Protein AF-A0A6V8MI34-F1 (afdb_monomer)

Organism: NCBI:txid2740184

Mean predicted aligned error: 16.83 Å

Sequence (315 aa):
MKTLATFFAVMFCSVSWALAAEVPAAPAAAPSALRSEQGGFNLQLRLPDSGLKLGPNTADITVQDQAGNPVEGAQLTVTPWMPSMGHGVWDKPVVKELGGGRYHVENVVIIMGGVWELKVALKKGEREDRAVFSATVAEAAPAQASPEPERTGYDRTLADYNVPNVTLINQDGQKVNLRQLLESGKPVIVDFIFTTCTTICPVLSAGFSNLRRTLGDEAHKVQLVSISIDPENDRPEKLKTYLERFGGPEGWEFLTGSREEVGRVLRAFNAFVVDKMSHEPLYLLHAPNAPQWVRIKGLIKKSDLLNEYRKMENR

Foldseek 3Di:
DDDDDDDDDDDDDDDDDDPPDPDDDDDDAWAQWDQWPVRQKIKGKDFPPVGDEAFKGKIKMAIAGPVRFADPPKDKWKWKADVVVRGTDPDGWDWDDPDRRMIMTTGRHDHFFAKIWTWIWIDDPPDTTIDIHIDGYDGDDDPPDDDDPDDQQKDKDWADFDQDQDWWAWLVRDTDGRVCLPQVQAKEKEWEAALPDPPCRVLVLLLLLLLCVVCPVCSQRYAAEYEYPCQVPDDSNSNNVSNVVSVDDPRHTYTHHDNVRSQVRCVRVVQDDPDNVPGFTWMWIDAHPDNTIMIITHRGDSVVVNVVNVVSVVD

Solvent-accessible surface area (backbone atoms only — not comparable to full-atom values): 18314 Å² total; per-residue (Å²): 136,90,79,87,82,85,80,82,84,81,82,81,81,81,81,81,81,80,78,78,75,80,75,79,77,77,79,75,83,56,72,49,57,48,66,22,77,78,58,70,33,35,38,34,56,45,65,48,96,82,51,65,52,77,41,74,33,59,37,36,38,37,34,21,36,82,87,65,48,57,46,66,91,53,51,66,47,58,43,50,30,28,74,94,74,75,47,60,62,80,70,72,42,48,71,44,79,71,58,86,10,28,32,40,33,38,48,49,58,31,90,64,50,44,63,34,31,44,37,35,40,39,37,49,88,93,48,71,44,38,42,76,42,60,48,74,26,75,60,80,72,80,75,83,79,69,97,72,76,91,80,79,72,45,52,79,46,79,43,84,64,67,74,57,89,44,73,31,29,25,33,86,67,44,81,38,51,49,37,62,63,66,64,61,68,34,37,29,41,38,38,72,35,44,84,86,49,87,64,64,39,57,53,52,49,47,46,54,38,49,47,37,66,71,44,49,88,55,34,77,57,40,40,38,36,37,34,40,78,41,33,90,77,40,43,32,67,52,42,36,61,50,38,51,80,52,73,55,78,81,56,56,47,40,35,26,41,54,68,65,58,42,50,52,50,27,53,43,65,78,63,67,57,92,42,74,89,73,57,70,53,46,42,39,37,34,34,54,89,50,91,48,31,39,38,33,41,43,71,69,51,70,70,53,52,50,50,56,50,54,61,38,75,78,108

Structure (mmCIF, N/CA/C/O backbone):
data_AF-A0A6V8MI34-F1
#
_entry.id   AF-A0A6V8MI34-F1
#
loop_
_atom_site.group_PDB
_atom_site.id
_atom_site.type_symbol
_atom_site.label_atom_id
_atom_site.label_alt_id
_atom_site.label_comp_id
_atom_site.label_asym_id
_atom_site.label_entity_id
_atom_site.label_seq_id
_atom_site.pdbx_PDB_ins_code
_atom_site.Cartn_x
_atom_site.Cartn_y
_atom_site.Cartn_z
_atom_site.occupancy
_atom_site.B_iso_or_equiv
_atom_site.auth_seq_id
_atom_site.auth_comp_id
_atom_site.auth_asym_id
_atom_site.auth_atom_id
_atom_site.pdbx_PDB_model_num
ATOM 1 N N . MET A 1 1 ? -28.617 78.577 18.600 1.00 39.22 1 MET A N 1
ATOM 2 C CA . MET A 1 1 ? -27.298 78.802 17.969 1.00 39.22 1 MET A CA 1
ATOM 3 C C . MET A 1 1 ? -26.913 77.536 17.229 1.00 39.22 1 MET A C 1
ATOM 5 O O . MET A 1 1 ? -27.063 76.458 17.785 1.00 39.22 1 MET A O 1
ATOM 9 N N . LYS A 1 2 ? -26.572 77.681 15.947 1.00 37.09 2 LYS A N 1
ATOM 10 C CA . LYS A 1 2 ? -26.249 76.604 15.005 1.00 37.09 2 LYS A CA 1
ATOM 11 C C . LYS A 1 2 ? -24.850 76.062 15.308 1.00 37.09 2 LYS A C 1
ATOM 13 O O . LYS A 1 2 ? -23.941 76.873 15.455 1.00 37.09 2 LYS A O 1
ATOM 18 N N . THR A 1 3 ? -24.661 74.747 15.272 1.00 40.47 3 THR A N 1
ATOM 19 C CA . THR A 1 3 ? -23.327 74.158 15.096 1.00 40.47 3 THR A CA 1
ATOM 20 C C . THR A 1 3 ? -23.436 73.052 14.053 1.00 40.47 3 THR A C 1
ATOM 22 O O . THR A 1 3 ? -24.084 72.033 14.274 1.00 40.47 3 THR A O 1
ATOM 25 N N . LEU A 1 4 ? -22.886 73.340 12.872 1.00 39.16 4 LEU A N 1
ATOM 26 C CA . LEU A 1 4 ? -22.762 72.434 11.734 1.00 39.16 4 LEU A CA 1
ATOM 27 C C . LEU A 1 4 ? -21.810 71.288 12.099 1.00 39.16 4 LEU A C 1
ATOM 29 O O . LEU A 1 4 ? -20.691 71.541 12.539 1.00 39.16 4 LEU A O 1
ATOM 33 N N . ALA A 1 5 ? -22.237 70.050 11.860 1.00 43.56 5 ALA A N 1
ATOM 34 C CA . ALA A 1 5 ? -21.355 68.892 11.835 1.00 43.56 5 ALA A CA 1
ATOM 35 C C . ALA A 1 5 ? -20.784 68.733 10.418 1.00 43.56 5 ALA A C 1
ATOM 37 O O . ALA A 1 5 ? -21.516 68.506 9.454 1.00 43.56 5 ALA A O 1
ATOM 38 N N . THR A 1 6 ? -19.471 68.897 10.303 1.00 39.91 6 THR A N 1
ATOM 39 C CA . THR A 1 6 ? -18.684 68.717 9.082 1.00 39.91 6 THR A CA 1
ATOM 40 C C . THR A 1 6 ? -18.620 67.231 8.721 1.00 39.91 6 THR A C 1
ATOM 42 O O . THR A 1 6 ? -18.005 66.448 9.441 1.00 39.91 6 THR A O 1
ATOM 45 N N . PHE A 1 7 ? -19.232 66.833 7.604 1.00 39.28 7 PHE A N 1
ATOM 46 C CA . PHE A 1 7 ? -19.029 65.514 6.998 1.00 39.28 7 PHE A CA 1
ATOM 47 C C . PHE A 1 7 ? -17.801 65.567 6.079 1.00 39.28 7 PHE A C 1
ATOM 49 O O . PHE A 1 7 ? -17.823 66.229 5.044 1.00 39.28 7 PHE A O 1
ATOM 56 N N . PHE A 1 8 ? -16.729 64.867 6.453 1.00 39.50 8 PHE A N 1
ATOM 57 C CA . PHE A 1 8 ? -15.616 64.561 5.553 1.00 39.50 8 PHE A CA 1
ATOM 58 C C . PHE A 1 8 ? -16.004 63.344 4.704 1.00 39.50 8 PHE A C 1
ATOM 60 O O . PHE A 1 8 ? -16.151 62.238 5.222 1.00 39.50 8 PHE A O 1
ATOM 67 N N . ALA A 1 9 ? -16.185 63.545 3.400 1.00 38.16 9 ALA A N 1
ATOM 68 C CA . ALA A 1 9 ? -16.326 62.458 2.440 1.00 38.16 9 ALA A CA 1
ATOM 69 C C . ALA A 1 9 ? -14.943 61.844 2.172 1.00 38.16 9 ALA A C 1
ATOM 71 O O . ALA A 1 9 ? -14.071 62.496 1.600 1.00 38.16 9 ALA A O 1
ATOM 72 N N . VAL A 1 10 ? -14.732 60.593 2.586 1.00 43.12 10 VAL A N 1
ATOM 73 C CA . VAL A 1 10 ? -13.554 59.808 2.195 1.00 43.12 10 VAL A CA 1
ATOM 74 C C . VAL A 1 10 ? -13.882 59.099 0.885 1.00 43.12 10 VAL A C 1
ATOM 76 O O . VAL A 1 10 ? -14.667 58.155 0.843 1.00 43.12 10 VAL A O 1
ATOM 79 N N . MET A 1 11 ? -13.299 59.597 -0.201 1.00 37.97 11 MET A N 1
ATOM 80 C CA . MET A 1 11 ? -13.379 59.022 -1.539 1.00 37.97 11 MET A CA 1
ATOM 81 C C . MET A 1 11 ? -12.469 57.785 -1.600 1.00 37.97 11 MET A C 1
ATOM 83 O O . MET A 1 11 ? -11.255 57.909 -1.740 1.00 37.97 11 MET A O 1
ATOM 87 N N . PHE A 1 12 ? -13.038 56.584 -1.465 1.00 39.97 12 PHE A N 1
ATOM 88 C CA . PHE A 1 12 ? -12.313 55.338 -1.725 1.00 39.97 12 PHE A CA 1
ATOM 89 C C . PHE A 1 12 ? -12.287 55.074 -3.233 1.00 39.97 12 PHE A C 1
ATOM 91 O O . PHE A 1 12 ? -13.271 54.647 -3.831 1.00 39.97 12 PHE A O 1
ATOM 98 N N . CYS A 1 13 ? -11.141 55.352 -3.850 1.00 34.09 13 CYS A N 1
ATOM 99 C CA . CYS A 1 13 ? -10.842 54.981 -5.227 1.00 34.09 13 CYS A CA 1
ATOM 100 C C . CYS A 1 13 ? -10.464 53.488 -5.252 1.00 34.09 13 CYS A C 1
ATOM 102 O O . CYS A 1 13 ? -9.357 53.118 -4.865 1.00 34.09 13 CYS A O 1
ATOM 104 N N . SER A 1 14 ? -11.387 52.607 -5.644 1.00 41.88 14 SER A N 1
ATOM 105 C CA . SER A 1 14 ? -11.109 51.177 -5.822 1.00 41.88 14 SER A CA 1
ATOM 106 C C . SER A 1 14 ? -10.480 50.935 -7.195 1.00 41.88 14 SER A C 1
ATOM 108 O O . SER A 1 14 ? -11.185 50.851 -8.202 1.00 41.88 14 SER A O 1
ATOM 110 N N . VAL A 1 15 ? -9.155 50.812 -7.251 1.00 38.69 15 VAL A N 1
ATOM 111 C CA . VAL A 1 15 ? -8.454 50.347 -8.453 1.00 38.69 15 VAL A CA 1
ATOM 112 C C . VAL A 1 15 ? -8.468 48.816 -8.434 1.00 38.69 15 VAL A C 1
ATOM 114 O O . VAL A 1 15 ? -7.728 48.193 -7.679 1.00 38.69 15 VAL A O 1
ATOM 117 N N . SER A 1 16 ? -9.341 48.201 -9.235 1.00 39.94 16 SER A N 1
ATOM 118 C CA . SER A 1 16 ? -9.314 46.753 -9.468 1.00 39.94 16 SER A CA 1
ATOM 119 C C . SER A 1 16 ? -8.154 46.415 -10.401 1.00 39.94 16 SER A C 1
ATOM 121 O O . SER A 1 16 ? -8.199 46.732 -11.586 1.00 39.94 16 SER A O 1
ATOM 123 N N . TRP A 1 17 ? -7.117 45.766 -9.876 1.00 35.25 17 TRP A N 1
ATOM 124 C CA . TRP A 1 17 ? -6.126 45.067 -10.693 1.00 35.25 17 TRP A CA 1
ATOM 125 C C . TRP A 1 17 ? -6.636 43.650 -10.947 1.00 35.25 17 TRP A C 1
ATOM 127 O O . TRP A 1 17 ? -6.474 42.760 -10.117 1.00 35.25 17 TRP A O 1
ATOM 137 N N . ALA A 1 18 ? -7.274 43.440 -12.096 1.00 40.94 18 ALA A N 1
ATOM 138 C CA . ALA A 1 18 ? -7.426 42.102 -12.644 1.00 40.94 18 ALA A CA 1
ATOM 139 C C . ALA A 1 18 ? -6.084 41.703 -13.277 1.00 40.94 18 ALA A C 1
ATOM 141 O O . ALA A 1 18 ? -5.785 42.096 -14.403 1.00 40.94 18 ALA A O 1
ATOM 142 N N . LEU A 1 19 ? -5.258 40.943 -12.549 1.00 42.38 19 LEU A N 1
ATOM 143 C CA . LEU A 1 19 ? -4.203 40.151 -13.182 1.00 42.38 19 LEU A CA 1
ATOM 144 C C . LEU A 1 19 ? -4.895 39.027 -13.962 1.00 42.38 19 LEU A C 1
ATOM 146 O O . LEU A 1 19 ? -5.275 38.005 -13.394 1.00 42.38 19 LEU A O 1
ATOM 150 N N . ALA A 1 20 ? -5.077 39.226 -15.265 1.00 42.78 20 ALA A N 1
ATOM 151 C CA . ALA A 1 20 ? -5.285 38.115 -16.177 1.00 42.78 20 ALA A CA 1
ATOM 152 C C . ALA A 1 20 ? -3.966 37.334 -16.234 1.00 42.78 20 ALA A C 1
ATOM 154 O O . ALA A 1 20 ? -3.010 37.765 -16.874 1.00 42.78 20 ALA A O 1
ATOM 155 N N . ALA A 1 21 ? -3.886 36.226 -15.500 1.00 38.75 21 ALA A N 1
ATOM 156 C CA . ALA A 1 21 ? -2.817 35.262 -15.698 1.00 38.75 21 ALA A CA 1
ATOM 157 C C . ALA A 1 21 ? -2.999 34.655 -17.096 1.00 38.75 21 ALA A C 1
ATOM 159 O O . ALA A 1 21 ? -4.010 34.003 -17.367 1.00 38.75 21 ALA A O 1
ATOM 160 N N . GLU A 1 22 ? -2.052 34.916 -17.993 1.00 36.44 22 GLU A N 1
ATOM 161 C CA . GLU A 1 22 ? -1.981 34.254 -19.291 1.00 36.44 22 GLU A CA 1
ATOM 162 C C . GLU A 1 22 ? -1.858 32.745 -19.066 1.00 36.44 22 GLU A C 1
ATOM 164 O O . GLU A 1 22 ? -0.913 32.255 -18.447 1.00 36.44 22 GLU A O 1
ATOM 169 N N . VAL A 1 23 ? -2.858 32.006 -19.543 1.00 46.12 23 VAL A N 1
ATOM 170 C CA . VAL A 1 23 ? -2.841 30.545 -19.558 1.00 46.12 23 VAL A CA 1
ATOM 171 C C . VAL A 1 23 ? -1.738 30.126 -20.537 1.00 46.12 23 VAL A C 1
ATOM 173 O O . VAL A 1 23 ? -1.804 30.532 -21.701 1.00 46.12 23 VAL A O 1
ATOM 176 N N . PRO A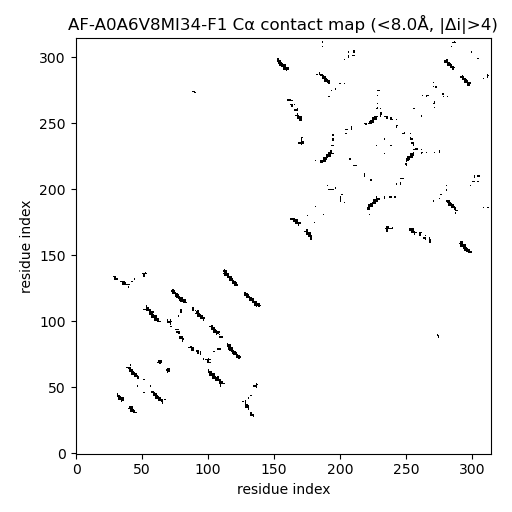 1 24 ? -0.712 29.357 -20.124 1.00 41.28 24 PRO A N 1
ATOM 177 C CA . PRO A 1 24 ? 0.329 28.934 -21.048 1.00 41.28 24 PRO A CA 1
ATOM 178 C C . PRO A 1 24 ? -0.287 28.082 -22.162 1.00 41.28 24 PRO A C 1
ATOM 180 O O . PRO A 1 24 ? -1.112 27.201 -21.910 1.00 41.28 24 PRO A O 1
ATOM 183 N N . ALA A 1 25 ? 0.106 28.370 -23.404 1.00 41.03 25 ALA A N 1
ATOM 184 C CA . ALA A 1 25 ? -0.311 27.609 -24.573 1.00 41.03 25 ALA A CA 1
ATOM 185 C C . ALA A 1 25 ? -0.000 26.114 -24.380 1.00 41.03 25 ALA A C 1
ATOM 187 O O . ALA A 1 25 ? 1.072 25.754 -23.888 1.00 41.03 25 ALA A O 1
ATOM 188 N N . ALA A 1 26 ? -0.944 25.252 -24.772 1.00 37.50 26 ALA A N 1
ATOM 189 C CA . ALA A 1 26 ? -0.775 23.804 -24.719 1.00 37.50 26 ALA A CA 1
ATOM 190 C C . ALA A 1 26 ? 0.525 23.386 -25.440 1.00 37.50 26 ALA A C 1
ATOM 192 O O . ALA A 1 26 ? 0.800 23.905 -26.528 1.00 37.50 26 ALA A O 1
ATOM 193 N N . PRO A 1 27 ? 1.333 22.470 -24.870 1.00 41.16 27 PRO A N 1
ATOM 194 C CA . PRO A 1 27 ? 2.567 22.038 -25.509 1.00 41.16 27 PRO A CA 1
ATOM 195 C C . PRO A 1 27 ? 2.257 21.403 -26.870 1.00 41.16 27 PRO A C 1
ATOM 197 O O . PRO A 1 27 ? 1.348 20.580 -26.996 1.00 41.16 27 PRO A O 1
ATOM 200 N N . ALA A 1 28 ? 3.011 21.806 -27.894 1.00 41.44 28 ALA A N 1
ATOM 201 C CA . ALA A 1 28 ? 2.951 21.211 -29.223 1.00 41.44 28 ALA A CA 1
ATOM 202 C C . ALA A 1 28 ? 3.135 19.686 -29.125 1.00 41.44 28 ALA A C 1
ATOM 204 O O . ALA A 1 28 ? 3.989 19.215 -28.372 1.00 41.44 28 ALA A O 1
ATOM 205 N N . ALA A 1 29 ? 2.336 18.920 -29.876 1.00 50.59 29 ALA A N 1
ATOM 206 C CA . ALA A 1 29 ? 2.457 17.467 -29.922 1.00 50.59 29 ALA A CA 1
ATOM 207 C C . ALA A 1 29 ? 3.904 17.080 -30.273 1.00 50.59 29 ALA A C 1
ATOM 209 O O . ALA A 1 29 ? 4.438 17.519 -31.295 1.00 50.59 29 ALA A O 1
ATOM 210 N N . ALA A 1 30 ? 4.546 16.302 -29.400 1.00 48.41 30 ALA A N 1
ATOM 211 C CA . ALA A 1 30 ? 5.922 15.862 -29.593 1.00 48.41 30 ALA A CA 1
ATOM 212 C C . ALA A 1 30 ? 6.064 15.081 -30.914 1.00 48.41 30 ALA A C 1
ATOM 214 O O . ALA A 1 30 ? 5.111 14.419 -31.344 1.00 48.41 30 ALA A O 1
ATOM 215 N N . PRO A 1 31 ? 7.234 15.133 -31.575 1.00 56.69 31 PRO A N 1
ATOM 216 C CA . PRO A 1 31 ? 7.422 14.446 -32.841 1.00 56.69 31 PRO A CA 1
ATOM 217 C C . PRO A 1 31 ? 7.270 12.933 -32.651 1.00 56.69 31 PRO A C 1
ATOM 219 O O . PRO A 1 31 ? 7.950 12.309 -31.839 1.00 56.69 31 PRO A O 1
ATOM 222 N N . SER A 1 32 ? 6.385 12.332 -33.445 1.00 72.06 32 SER A N 1
ATOM 223 C CA . SER A 1 32 ? 6.177 10.882 -33.486 1.00 72.06 32 SER A CA 1
ATOM 224 C C . SER A 1 32 ? 7.347 10.134 -34.121 1.00 72.06 32 SER A C 1
ATOM 226 O O . SER A 1 32 ? 7.386 8.915 -34.043 1.00 72.06 32 SER A O 1
ATOM 228 N N . ALA A 1 33 ? 8.307 10.835 -34.732 1.00 81.50 33 ALA A N 1
ATOM 229 C CA . ALA A 1 33 ? 9.526 10.266 -35.288 1.00 81.50 33 ALA A CA 1
ATOM 230 C C . ALA A 1 33 ? 10.758 11.007 -34.767 1.00 81.50 33 ALA A C 1
ATOM 232 O O . ALA A 1 33 ? 10.788 12.238 -34.757 1.00 81.50 33 ALA A O 1
ATOM 233 N N . LEU A 1 34 ? 11.781 10.260 -34.363 1.00 88.69 34 LEU A N 1
ATOM 234 C CA . LEU A 1 34 ? 13.035 10.819 -33.880 1.00 88.69 34 LEU A CA 1
ATOM 235 C C . LEU A 1 34 ? 14.222 9.929 -34.238 1.00 88.69 34 LEU A C 1
ATOM 237 O O . LEU A 1 34 ? 14.103 8.713 -34.407 1.00 88.69 34 LEU A O 1
ATOM 241 N N . ARG A 1 35 ? 15.385 10.562 -34.347 1.00 90.50 35 ARG A N 1
ATOM 242 C CA . ARG A 1 35 ? 16.662 9.868 -34.451 1.00 90.50 35 ARG A CA 1
ATOM 243 C C . ARG A 1 35 ? 17.110 9.467 -33.048 1.00 90.50 35 ARG A C 1
ATOM 245 O O . ARG A 1 35 ? 16.986 10.269 -32.125 1.00 90.50 35 ARG A O 1
ATOM 252 N N . SER A 1 36 ? 17.611 8.246 -32.891 1.00 91.38 36 SER A N 1
ATOM 253 C CA . SER A 1 36 ? 18.144 7.772 -31.613 1.00 91.38 36 SER A CA 1
ATOM 254 C C . SER A 1 36 ? 19.327 8.625 -31.129 1.00 91.38 36 SER A C 1
ATOM 256 O O . SER A 1 36 ? 19.976 9.309 -31.923 1.00 91.38 36 SER A O 1
ATOM 258 N N . GLU A 1 37 ? 19.610 8.596 -29.829 1.00 92.06 37 GLU A N 1
ATOM 259 C CA . GLU A 1 37 ? 20.583 9.463 -29.150 1.00 92.06 37 GLU A CA 1
ATOM 260 C C . GLU A 1 37 ? 21.995 9.372 -29.747 1.00 92.06 37 GLU A C 1
ATOM 262 O O . GLU A 1 37 ? 22.649 10.395 -29.945 1.00 92.06 37 GLU A O 1
ATOM 267 N N . GLN A 1 38 ? 22.457 8.167 -30.092 1.00 89.94 38 GLN A N 1
ATOM 268 C CA . GLN A 1 38 ? 23.756 7.950 -30.750 1.00 89.94 38 GLN A CA 1
ATOM 269 C C . GLN A 1 38 ? 23.651 7.981 -32.281 1.00 89.94 38 GLN A C 1
ATOM 271 O O . GLN A 1 38 ? 24.623 7.745 -33.002 1.00 89.94 38 GLN A O 1
ATOM 276 N N . GLY A 1 39 ? 22.463 8.276 -32.805 1.00 88.75 39 GLY A N 1
ATOM 277 C CA . GLY A 1 39 ? 22.205 8.436 -34.222 1.00 88.75 39 GLY A CA 1
ATOM 278 C C . GLY A 1 39 ? 22.185 7.140 -35.025 1.00 88.75 39 GLY A C 1
ATOM 279 O O . GLY A 1 39 ? 22.181 7.225 -36.258 1.00 88.75 39 GLY A O 1
ATOM 280 N N . GLY A 1 40 ? 22.208 5.973 -34.374 1.00 88.06 40 GLY A N 1
ATOM 281 C CA . GLY A 1 40 ? 22.293 4.660 -35.010 1.00 88.06 40 GLY A CA 1
ATOM 282 C C . GLY A 1 40 ? 21.011 4.199 -35.704 1.00 88.06 40 GLY A C 1
ATOM 283 O O . GLY A 1 40 ? 21.091 3.348 -36.591 1.00 88.06 40 GLY A O 1
ATOM 284 N N . PHE A 1 41 ? 19.861 4.763 -35.326 1.00 93.75 41 PHE A N 1
ATOM 285 C CA . PHE A 1 41 ? 18.540 4.328 -35.766 1.00 93.75 41 PHE A CA 1
ATOM 286 C C . PHE A 1 41 ? 17.568 5.503 -35.920 1.00 93.75 41 PHE A C 1
ATOM 288 O O . PHE A 1 41 ? 17.697 6.540 -35.267 1.00 93.75 41 PHE A O 1
ATOM 295 N N . ASN A 1 42 ? 16.556 5.304 -36.758 1.00 94.69 42 ASN A N 1
ATOM 296 C CA . ASN A 1 42 ? 15.394 6.175 -36.878 1.00 94.69 42 ASN A CA 1
ATOM 297 C C . ASN A 1 42 ? 14.186 5.438 -36.299 1.00 94.69 42 ASN A C 1
ATOM 299 O O . ASN A 1 42 ? 13.890 4.316 -36.714 1.00 94.69 42 ASN A O 1
ATOM 303 N N . LEU A 1 43 ? 13.511 6.043 -35.324 1.00 95.75 43 LEU A N 1
ATOM 304 C CA . LEU A 1 43 ? 12.369 5.437 -34.652 1.00 95.75 43 LEU A CA 1
ATOM 305 C C . LEU A 1 43 ? 11.117 6.267 -34.892 1.00 95.75 43 LEU A C 1
ATOM 307 O O . LEU A 1 43 ? 11.154 7.493 -34.814 1.00 95.75 43 LEU A O 1
ATOM 311 N N . GLN A 1 44 ? 9.999 5.585 -35.115 1.00 94.69 44 GLN A N 1
ATOM 312 C CA . GLN A 1 44 ? 8.682 6.199 -35.181 1.00 94.69 44 GLN A CA 1
ATOM 313 C C . GLN A 1 44 ? 7.741 5.531 -34.180 1.00 94.69 44 GLN A C 1
ATOM 315 O O . GLN A 1 44 ? 7.480 4.335 -34.284 1.00 94.69 44 GLN A O 1
ATOM 320 N N . LEU A 1 45 ? 7.227 6.306 -33.230 1.00 93.94 45 LEU A N 1
ATOM 321 C CA . LEU A 1 45 ? 6.192 5.911 -32.286 1.00 93.94 45 LEU A CA 1
ATOM 322 C C . LEU A 1 45 ? 4.813 6.244 -32.857 1.00 93.94 45 LEU A C 1
ATOM 324 O O . LEU A 1 45 ? 4.518 7.390 -33.200 1.00 93.94 45 LEU A O 1
ATOM 328 N N . ARG A 1 46 ? 3.930 5.252 -32.883 1.00 92.44 46 ARG A N 1
ATOM 329 C CA . ARG A 1 46 ? 2.506 5.419 -33.151 1.00 92.44 46 ARG A CA 1
ATOM 330 C C . ARG A 1 46 ? 1.716 5.030 -31.908 1.00 92.44 46 ARG A C 1
ATOM 332 O O . ARG A 1 46 ? 1.745 3.886 -31.463 1.00 92.44 46 ARG A O 1
ATOM 339 N N . LEU A 1 47 ? 1.007 6.007 -31.360 1.00 89.56 47 LEU A N 1
ATOM 340 C CA . LEU A 1 47 ? 0.040 5.806 -30.286 1.00 89.56 47 LEU A CA 1
ATOM 341 C C . LEU A 1 47 ? -1.346 5.492 -30.879 1.00 89.56 47 LEU A C 1
ATOM 343 O O . LEU A 1 47 ? -1.573 5.783 -32.056 1.00 89.56 47 LEU A O 1
ATOM 347 N N . PRO A 1 48 ? -2.278 4.925 -30.092 1.00 84.00 48 PRO A N 1
ATOM 348 C CA . PRO A 1 48 ? -3.676 4.799 -30.492 1.00 84.00 48 PRO A CA 1
ATOM 349 C C . PRO A 1 48 ? -4.273 6.171 -30.828 1.00 84.00 48 PRO A C 1
ATOM 351 O O . PRO A 1 48 ? -3.869 7.172 -30.237 1.00 84.00 48 PRO A O 1
ATOM 354 N N . ASP A 1 49 ? -5.288 6.219 -31.695 1.00 81.19 49 ASP A N 1
ATOM 355 C CA . ASP A 1 49 ? -5.959 7.477 -32.083 1.00 81.19 49 ASP A CA 1
ATOM 356 C C . ASP A 1 49 ? -6.504 8.251 -30.877 1.00 81.19 49 ASP A C 1
ATOM 358 O O . ASP A 1 49 ? -6.577 9.477 -30.874 1.00 81.19 49 ASP A O 1
ATOM 362 N N . SER A 1 50 ? -6.855 7.529 -29.813 1.00 76.19 50 SER A N 1
ATOM 363 C CA . SER A 1 50 ? -7.321 8.119 -28.566 1.00 76.19 50 SER A CA 1
ATOM 364 C C . SER A 1 50 ? -6.216 8.708 -27.683 1.00 76.19 50 SER A C 1
ATOM 366 O O . SER A 1 50 ? -6.512 9.137 -26.569 1.00 76.19 50 SER A O 1
ATOM 368 N N . GLY A 1 51 ? -4.960 8.657 -28.129 1.00 86.62 51 GLY A N 1
ATOM 369 C CA . GLY A 1 51 ? -3.783 8.930 -27.318 1.00 86.62 51 GLY A CA 1
ATOM 370 C C . GLY A 1 51 ? -3.601 7.921 -26.183 1.00 86.62 51 GLY A C 1
ATOM 371 O O . GLY A 1 51 ? -4.315 6.917 -26.084 1.00 86.62 51 GLY A O 1
ATOM 372 N N . LEU A 1 52 ? -2.630 8.212 -25.318 1.00 88.19 52 LEU A N 1
ATOM 373 C CA . LEU A 1 52 ? -2.457 7.504 -24.054 1.00 88.19 52 LEU A CA 1
ATOM 374 C C . LEU A 1 52 ? -3.549 7.925 -23.063 1.00 88.19 52 LEU A C 1
ATOM 376 O O . LEU A 1 52 ? -3.872 9.106 -22.942 1.00 88.19 52 LEU A O 1
ATOM 380 N N . LYS A 1 53 ? -4.086 6.951 -22.330 1.00 87.62 53 LYS A N 1
ATOM 381 C CA . LYS A 1 53 ? -5.102 7.132 -21.287 1.00 87.62 53 LYS A CA 1
ATOM 382 C C . LYS A 1 53 ? -4.621 6.555 -19.968 1.00 87.62 53 LYS A C 1
ATOM 384 O O . LYS A 1 53 ? -3.717 5.728 -19.951 1.00 87.62 53 LYS A O 1
ATOM 389 N N . LEU A 1 54 ? -5.273 6.941 -18.874 1.00 83.31 54 LEU A N 1
ATOM 390 C CA . LEU A 1 54 ? -5.088 6.276 -17.585 1.00 83.31 54 LEU A CA 1
ATOM 391 C C . LEU A 1 54 ? -5.380 4.770 -17.708 1.00 83.31 54 LEU A C 1
ATOM 393 O O . LEU A 1 54 ? -6.364 4.375 -18.334 1.00 83.31 54 LEU A O 1
ATOM 397 N N . GLY A 1 55 ? -4.537 3.948 -17.089 1.00 81.31 55 GLY A N 1
ATOM 398 C CA . GLY A 1 55 ? -4.564 2.492 -17.187 1.00 81.31 55 GLY A CA 1
ATOM 399 C C . GLY A 1 55 ? -3.613 1.929 -18.255 1.00 81.31 55 GLY A C 1
ATOM 400 O O . GLY A 1 55 ? -2.666 2.605 -18.667 1.00 81.31 55 GLY A O 1
ATOM 401 N N . PRO A 1 56 ? -3.804 0.662 -18.664 1.00 86.38 56 PRO A N 1
ATOM 402 C CA . PRO A 1 56 ? -2.965 0.006 -19.661 1.00 86.38 56 PRO A CA 1
ATOM 403 C C . PRO A 1 56 ? -3.248 0.530 -21.074 1.00 86.38 56 PRO A C 1
ATOM 405 O O . PRO A 1 56 ? -4.397 0.661 -21.490 1.00 86.38 56 PRO A O 1
ATOM 408 N N . ASN A 1 57 ? -2.181 0.767 -21.834 1.00 90.44 57 ASN A N 1
ATOM 409 C CA . ASN A 1 57 ? -2.225 1.182 -23.233 1.00 90.44 57 ASN A CA 1
ATOM 410 C C . ASN A 1 57 ? -1.361 0.262 -24.097 1.00 90.44 57 ASN A C 1
ATOM 412 O O . ASN A 1 57 ? -0.556 -0.536 -23.604 1.00 90.44 57 ASN A O 1
ATOM 416 N N . THR A 1 58 ? -1.500 0.437 -25.405 1.00 92.81 58 THR A N 1
ATOM 417 C CA . THR A 1 58 ? -0.624 -0.150 -26.417 1.00 92.81 58 THR A CA 1
ATOM 418 C C . THR A 1 58 ? 0.072 0.947 -27.211 1.00 92.81 58 THR A C 1
ATOM 420 O O . THR A 1 58 ? -0.434 2.066 -27.295 1.00 92.81 58 THR A O 1
ATOM 423 N N . ALA A 1 59 ? 1.203 0.632 -27.830 1.00 93.62 59 ALA A N 1
ATOM 424 C CA . ALA A 1 59 ? 1.878 1.509 -28.780 1.00 93.62 59 ALA A CA 1
ATOM 425 C C . ALA A 1 59 ? 2.594 0.682 -29.850 1.00 93.62 59 ALA A C 1
ATOM 427 O O . ALA A 1 59 ? 3.027 -0.429 -29.573 1.00 93.62 59 ALA A O 1
ATOM 428 N N . ASP A 1 60 ? 2.769 1.238 -31.044 1.00 95.19 60 ASP A N 1
ATOM 429 C CA . ASP A 1 60 ? 3.588 0.629 -32.090 1.00 95.19 60 ASP A CA 1
ATOM 430 C C . ASP A 1 60 ? 4.860 1.448 -32.300 1.00 95.19 60 ASP A C 1
ATOM 432 O O . ASP A 1 60 ? 4.824 2.678 -32.349 1.00 95.19 60 ASP A O 1
ATOM 436 N N . ILE A 1 61 ? 5.992 0.770 -32.459 1.00 96.19 61 ILE A N 1
ATOM 437 C CA . ILE A 1 61 ? 7.284 1.383 -32.761 1.00 96.19 61 ILE A CA 1
ATOM 438 C C . ILE A 1 61 ? 7.790 0.812 -34.081 1.00 96.19 61 ILE A C 1
ATOM 440 O O . ILE A 1 61 ? 7.909 -0.400 -34.238 1.00 96.19 61 ILE A O 1
ATOM 444 N N . THR A 1 62 ? 8.115 1.682 -35.030 1.00 96.44 62 THR A N 1
ATOM 445 C CA . THR A 1 62 ? 8.851 1.312 -36.244 1.00 96.44 62 THR A CA 1
ATOM 446 C C . THR A 1 62 ? 10.310 1.703 -36.072 1.00 96.44 62 THR A C 1
ATOM 448 O O . THR A 1 62 ? 10.592 2.832 -35.675 1.00 96.44 62 THR A O 1
ATOM 451 N N . VAL A 1 63 ? 11.229 0.785 -36.363 1.00 96.81 63 VAL A N 1
ATOM 452 C CA . VAL A 1 63 ? 12.677 0.992 -36.278 1.00 96.81 63 VAL A CA 1
ATOM 453 C C . VAL A 1 63 ? 13.293 0.808 -37.658 1.00 96.81 63 VAL A C 1
ATOM 455 O O . VAL A 1 63 ? 13.130 -0.234 -38.296 1.00 96.81 63 VAL A O 1
ATOM 458 N N . GLN A 1 64 ? 14.027 1.824 -38.096 1.00 96.00 64 GLN A N 1
ATOM 459 C CA . GLN A 1 64 ? 14.782 1.831 -39.341 1.00 96.00 64 GLN A CA 1
ATOM 460 C C . GLN A 1 64 ? 16.259 2.134 -39.079 1.00 96.00 64 GLN A C 1
ATOM 462 O O . GLN A 1 64 ? 16.615 2.783 -38.092 1.00 96.00 64 GLN A O 1
ATOM 467 N N . ASP A 1 65 ? 17.128 1.668 -39.970 1.00 93.19 65 ASP A N 1
ATOM 468 C CA . ASP A 1 65 ? 18.528 2.075 -39.985 1.00 93.19 65 ASP A CA 1
ATOM 469 C C . ASP A 1 65 ? 18.688 3.496 -40.568 1.00 93.19 65 ASP A C 1
ATOM 471 O O . ASP A 1 65 ? 17.721 4.181 -40.918 1.00 93.19 65 ASP A O 1
ATOM 475 N N . GLN A 1 66 ? 19.932 3.965 -40.675 1.00 89.69 66 GLN A N 1
ATOM 476 C CA . GLN A 1 66 ? 20.237 5.284 -41.241 1.00 89.69 66 GLN A CA 1
ATOM 477 C C . GLN A 1 66 ? 19.896 5.411 -42.735 1.00 89.69 66 GLN A C 1
ATOM 479 O O . GLN A 1 66 ? 19.717 6.527 -43.216 1.00 89.69 66 GLN A O 1
ATOM 484 N N . ALA A 1 67 ? 19.813 4.294 -43.461 1.00 89.75 67 ALA A N 1
ATOM 485 C CA . ALA A 1 67 ? 19.444 4.245 -44.872 1.00 89.75 67 ALA A CA 1
ATOM 486 C C . ALA A 1 67 ? 17.922 4.091 -45.081 1.00 89.75 67 ALA A C 1
ATOM 488 O O . ALA A 1 67 ? 17.462 4.122 -46.220 1.00 89.75 67 ALA A O 1
ATOM 489 N N . GLY A 1 68 ? 17.142 3.959 -44.000 1.00 88.62 68 GLY A N 1
ATOM 490 C CA . GLY A 1 68 ? 15.688 3.793 -44.033 1.00 88.62 68 GLY A CA 1
ATOM 491 C C . GLY A 1 68 ? 15.221 2.339 -44.146 1.00 88.62 68 GLY A C 1
ATOM 492 O O . GLY A 1 68 ? 14.022 2.100 -44.288 1.00 88.62 68 GLY A O 1
ATOM 493 N N . ASN A 1 69 ? 16.126 1.358 -44.068 1.00 94.19 69 ASN A N 1
ATOM 494 C CA . ASN A 1 69 ? 15.749 -0.053 -44.128 1.00 94.19 69 ASN A CA 1
ATOM 495 C C . ASN A 1 69 ? 15.147 -0.510 -42.791 1.00 94.19 69 ASN A C 1
ATOM 497 O O . ASN A 1 69 ? 15.619 -0.080 -41.734 1.00 94.19 69 ASN A O 1
ATOM 501 N N . PRO A 1 70 ? 14.143 -1.406 -42.803 1.00 95.19 70 PRO A N 1
ATOM 502 C CA . PRO A 1 70 ? 13.550 -1.941 -41.583 1.00 95.19 70 PRO A CA 1
ATOM 503 C C . PRO A 1 70 ? 14.566 -2.742 -40.761 1.00 95.19 70 PRO A C 1
ATOM 505 O O . PRO A 1 70 ? 15.301 -3.574 -41.293 1.00 95.19 70 PRO A O 1
ATOM 508 N N . VAL A 1 71 ? 14.580 -2.522 -39.445 1.00 95.50 71 VAL A N 1
ATOM 509 C CA . VAL A 1 71 ? 15.454 -3.251 -38.516 1.00 95.50 71 VAL A CA 1
ATOM 510 C C . VAL A 1 71 ? 14.661 -4.345 -37.818 1.00 95.50 71 VAL A C 1
ATOM 512 O O . VAL A 1 71 ? 13.938 -4.090 -36.855 1.00 95.50 71 VAL A O 1
ATOM 515 N N . GLU A 1 72 ? 14.824 -5.573 -38.295 1.00 94.50 72 GLU A N 1
ATOM 516 C CA . GLU A 1 72 ? 14.208 -6.771 -37.714 1.00 94.50 72 GLU A CA 1
ATOM 517 C C . GLU A 1 72 ? 15.104 -7.424 -36.657 1.00 94.50 72 GLU A C 1
ATOM 519 O O . GLU A 1 72 ? 16.327 -7.255 -36.673 1.00 94.50 72 GLU A O 1
ATOM 524 N N . GLY A 1 73 ? 14.521 -8.192 -35.739 1.00 93.50 73 GLY A N 1
ATOM 525 C CA . GLY A 1 73 ? 15.214 -8.943 -34.694 1.00 93.50 73 GLY A CA 1
ATOM 526 C C . GLY A 1 73 ? 16.026 -8.067 -33.743 1.00 93.50 73 GLY A C 1
ATOM 527 O O . GLY A 1 73 ? 17.125 -8.465 -33.341 1.00 93.50 73 GLY A O 1
ATOM 528 N N . ALA A 1 74 ? 15.562 -6.849 -33.464 1.00 94.25 74 ALA A N 1
ATOM 529 C CA . ALA A 1 74 ? 16.142 -5.994 -32.441 1.00 94.25 74 ALA A CA 1
ATOM 530 C C . ALA A 1 74 ? 15.443 -6.214 -31.096 1.00 94.25 74 ALA A C 1
ATOM 532 O O . ALA A 1 74 ? 14.236 -6.432 -31.018 1.00 94.25 74 ALA A O 1
ATOM 533 N N . GLN A 1 75 ? 16.215 -6.143 -30.017 1.00 95.25 75 GLN A N 1
ATOM 534 C CA . GLN A 1 75 ? 15.686 -6.216 -28.662 1.00 95.25 75 GLN A CA 1
ATOM 535 C C . GLN A 1 75 ? 15.310 -4.806 -28.220 1.00 95.25 75 GLN A C 1
ATOM 537 O O . GLN A 1 75 ? 16.183 -3.948 -28.078 1.00 95.25 75 GLN A O 1
ATOM 542 N N . LEU A 1 76 ? 14.015 -4.568 -28.024 1.00 95.81 76 LEU A N 1
ATOM 543 C CA . LEU A 1 76 ? 13.497 -3.300 -27.527 1.00 95.81 76 LEU A CA 1
ATOM 544 C C . LEU A 1 76 ? 13.047 -3.465 -26.079 1.00 95.81 76 LEU A C 1
ATOM 546 O O . LEU A 1 76 ? 12.326 -4.398 -25.735 1.00 95.81 76 LEU A O 1
ATOM 550 N N . THR A 1 77 ? 13.439 -2.514 -25.241 1.00 94.38 77 THR A N 1
ATOM 551 C CA . THR A 1 77 ? 12.867 -2.311 -23.911 1.00 94.38 77 THR A CA 1
ATOM 552 C C . THR A 1 77 ? 12.203 -0.949 -23.894 1.00 94.38 77 THR A C 1
ATOM 554 O O . THR A 1 77 ? 12.851 0.051 -24.196 1.00 94.38 77 THR A O 1
ATOM 557 N N . VAL A 1 78 ? 10.920 -0.909 -23.545 1.00 94.69 78 VAL A N 1
ATOM 558 C CA . VAL A 1 78 ? 10.153 0.333 -23.426 1.00 94.69 78 VAL A CA 1
ATOM 559 C C . VAL A 1 78 ? 9.855 0.570 -21.956 1.00 94.69 78 VAL A C 1
ATOM 561 O O . VAL A 1 78 ? 9.315 -0.306 -21.288 1.00 94.69 78 VAL A O 1
ATOM 564 N N . THR A 1 79 ? 10.198 1.752 -21.462 1.00 91.50 79 THR A N 1
ATOM 565 C CA . THR A 1 79 ? 10.009 2.141 -20.065 1.00 91.50 79 THR A CA 1
ATOM 566 C C . THR A 1 79 ? 9.195 3.430 -20.014 1.00 91.50 79 THR A C 1
ATOM 568 O O . THR A 1 79 ? 9.726 4.488 -20.368 1.00 91.50 79 THR A O 1
ATOM 571 N N . PRO A 1 80 ? 7.927 3.377 -19.573 1.00 90.31 80 PRO A N 1
ATOM 572 C CA . PRO A 1 80 ? 7.146 4.573 -19.303 1.00 90.31 80 PRO A CA 1
ATOM 573 C C . PRO A 1 80 ? 7.721 5.278 -18.072 1.00 90.31 80 PRO A C 1
ATOM 575 O O . PRO A 1 80 ? 7.956 4.654 -17.036 1.00 90.31 80 PRO A O 1
ATOM 578 N N . TRP A 1 81 ? 7.974 6.573 -18.195 1.00 88.81 81 TRP A N 1
ATOM 579 C CA . TRP A 1 81 ? 8.659 7.397 -17.211 1.00 88.81 81 TRP A CA 1
ATOM 580 C C . TRP A 1 81 ? 7.943 8.729 -17.054 1.00 88.81 81 TRP A C 1
ATOM 582 O O . TRP A 1 81 ? 7.580 9.342 -18.049 1.00 88.81 81 TRP A O 1
ATOM 592 N N . MET A 1 82 ? 7.772 9.214 -15.828 1.00 85.00 82 MET A N 1
ATOM 593 C CA . MET A 1 82 ? 7.181 10.527 -15.590 1.00 85.00 82 MET A CA 1
ATOM 594 C C . MET A 1 82 ? 8.240 11.465 -14.998 1.00 85.00 82 MET A C 1
ATOM 596 O O . MET A 1 82 ? 8.600 11.316 -13.827 1.00 85.00 82 MET A O 1
ATOM 600 N N . PRO A 1 83 ? 8.761 12.440 -15.770 1.00 74.12 83 PRO A N 1
ATOM 601 C CA . PRO A 1 83 ? 9.836 13.318 -15.308 1.00 74.12 83 PRO A CA 1
ATOM 602 C C . PRO A 1 83 ? 9.518 14.060 -14.010 1.00 74.12 83 PRO A C 1
ATOM 604 O O . PRO A 1 83 ? 10.376 14.142 -13.136 1.00 74.12 83 PRO A O 1
ATOM 607 N N . SER A 1 84 ? 8.281 14.539 -13.848 1.00 68.88 84 SER A N 1
ATOM 608 C CA . SER A 1 84 ? 7.847 15.274 -12.652 1.00 68.88 84 SER A CA 1
ATOM 609 C C . SER A 1 84 ? 7.850 14.430 -11.377 1.00 68.88 84 SER A C 1
ATOM 611 O O . SER A 1 84 ? 7.989 14.981 -10.291 1.00 68.88 84 SER A O 1
ATOM 613 N N . MET A 1 85 ? 7.713 13.109 -11.502 1.00 65.88 85 MET A N 1
ATOM 614 C CA . MET A 1 85 ? 7.719 12.175 -10.373 1.00 65.88 85 MET A CA 1
ATOM 615 C C . MET A 1 85 ? 9.088 11.525 -10.154 1.00 65.88 85 MET A C 1
ATOM 617 O O . MET A 1 85 ? 9.312 10.889 -9.129 1.00 65.88 85 MET A O 1
ATOM 621 N N . GLY A 1 86 ? 10.018 11.667 -11.104 1.00 68.75 86 GLY A N 1
ATOM 622 C CA . GLY A 1 86 ? 11.363 11.101 -11.000 1.00 68.75 86 GLY A CA 1
ATOM 623 C C . GLY A 1 86 ? 11.406 9.568 -11.008 1.00 68.75 86 GLY A C 1
ATOM 624 O O . GLY A 1 86 ? 12.428 8.996 -10.631 1.00 68.75 86 GLY A O 1
ATOM 625 N N . HIS A 1 87 ? 10.326 8.900 -11.428 1.00 67.56 87 HIS A N 1
ATOM 626 C CA . HIS A 1 87 ? 10.263 7.447 -11.586 1.00 67.56 87 HIS A CA 1
ATOM 627 C C . HIS A 1 87 ? 9.356 7.026 -12.759 1.00 67.56 87 HIS A C 1
ATOM 629 O O . HIS A 1 87 ? 8.631 7.836 -13.341 1.00 67.56 87 HIS A O 1
ATOM 635 N N . GLY A 1 88 ? 9.428 5.743 -13.126 1.00 74.88 88 GLY A N 1
ATOM 636 C CA . GLY A 1 88 ? 8.549 5.090 -14.101 1.00 74.88 88 GLY A CA 1
ATOM 637 C C . GLY A 1 88 ? 7.569 4.121 -13.445 1.00 74.88 88 GLY A C 1
ATOM 638 O O . GLY A 1 88 ? 7.454 4.092 -12.220 1.00 74.88 88 GLY A O 1
ATOM 639 N N . VAL A 1 89 ? 6.871 3.326 -14.253 1.00 69.94 89 VAL A N 1
ATOM 640 C CA . VAL A 1 89 ? 5.947 2.283 -13.767 1.00 69.94 89 VAL A CA 1
ATOM 641 C C . VAL A 1 89 ? 6.651 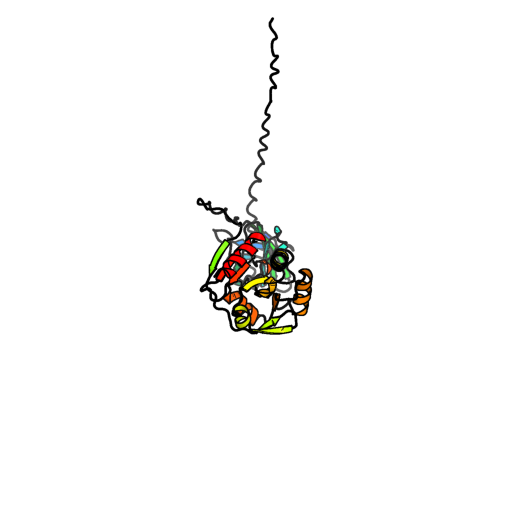0.934 -13.589 1.00 69.94 89 VAL A C 1
ATOM 643 O O . VAL A 1 89 ? 7.606 0.620 -14.299 1.00 69.94 89 VAL A O 1
ATOM 646 N N . TRP A 1 90 ? 6.188 0.138 -12.621 1.00 54.03 90 TRP A N 1
ATOM 647 C CA . TRP A 1 90 ? 6.792 -1.159 -12.276 1.00 54.03 90 TRP A CA 1
ATOM 648 C C . TRP A 1 90 ? 6.373 -2.292 -13.211 1.00 54.03 90 TRP A C 1
ATOM 650 O O . TRP A 1 90 ? 7.149 -3.226 -13.430 1.00 54.03 90 TRP A O 1
ATOM 660 N N . ASP A 1 91 ? 5.168 -2.201 -13.777 1.00 72.00 91 ASP A N 1
ATOM 661 C CA . ASP A 1 91 ? 4.714 -3.103 -14.828 1.00 72.00 91 ASP A CA 1
ATOM 662 C C . ASP A 1 91 ? 5.566 -2.905 -16.076 1.00 72.00 91 ASP A C 1
ATOM 664 O O . ASP A 1 91 ? 5.649 -1.810 -16.635 1.00 72.00 91 ASP A O 1
ATOM 668 N N . LYS A 1 92 ? 6.217 -3.982 -16.513 1.00 80.00 92 LYS A N 1
ATOM 669 C CA . LYS A 1 92 ? 7.056 -3.949 -17.705 1.00 80.00 92 LYS A CA 1
ATOM 670 C C . LYS A 1 92 ? 6.177 -4.091 -18.945 1.00 80.00 92 LYS A C 1
ATOM 672 O O . LYS A 1 92 ? 5.444 -5.083 -19.040 1.00 80.00 92 LYS A O 1
ATOM 677 N N . PRO A 1 93 ? 6.276 -3.164 -19.909 1.00 90.12 93 PRO A N 1
ATOM 678 C CA . PRO A 1 93 ? 5.699 -3.377 -21.220 1.00 90.12 93 PRO A CA 1
ATOM 679 C C . PRO A 1 93 ? 6.265 -4.636 -21.874 1.00 90.12 93 PRO A C 1
ATOM 681 O O . PRO A 1 93 ? 7.438 -4.980 -21.699 1.00 90.12 93 PRO A O 1
ATOM 684 N N . VAL A 1 94 ? 5.425 -5.312 -22.649 1.00 91.81 94 VAL A N 1
ATOM 685 C CA . VAL A 1 94 ? 5.818 -6.481 -23.437 1.00 91.81 94 VAL A CA 1
ATOM 686 C C . VAL A 1 94 ? 5.956 -6.043 -24.883 1.00 91.81 94 VAL A C 1
ATOM 688 O O . VAL A 1 94 ? 5.014 -5.497 -25.452 1.00 91.81 94 VAL A O 1
ATOM 691 N N . VAL A 1 95 ? 7.120 -6.286 -25.482 1.00 95.94 95 VAL A N 1
ATOM 692 C CA . VAL A 1 95 ? 7.374 -5.948 -26.884 1.00 95.94 95 VAL A CA 1
ATOM 693 C C . VAL A 1 95 ? 7.298 -7.206 -27.746 1.00 95.94 95 VAL A C 1
ATOM 695 O O . VAL A 1 95 ? 7.983 -8.191 -27.474 1.00 95.94 95 VAL A O 1
ATOM 698 N N . LYS A 1 96 ? 6.473 -7.166 -28.793 1.00 95.75 96 LYS A N 1
ATOM 699 C CA . LYS A 1 96 ? 6.309 -8.223 -29.797 1.00 95.75 96 LYS A CA 1
ATOM 700 C C . LYS A 1 96 ? 6.704 -7.689 -31.166 1.00 95.75 96 LYS A C 1
ATOM 702 O O . LYS A 1 96 ? 6.185 -6.672 -31.611 1.00 95.75 96 LYS A O 1
ATOM 707 N N . GLU A 1 97 ? 7.606 -8.373 -31.854 1.00 95.75 97 GLU A N 1
ATOM 708 C CA . GLU A 1 97 ? 7.965 -8.016 -33.225 1.00 95.75 97 GLU A CA 1
ATOM 709 C C . GLU A 1 97 ? 6.866 -8.456 -34.206 1.00 95.75 97 GLU A C 1
ATOM 711 O O . GLU A 1 97 ? 6.388 -9.588 -34.147 1.00 95.75 97 GLU A O 1
ATOM 716 N N . LEU A 1 98 ? 6.460 -7.554 -35.103 1.00 92.75 98 LEU A N 1
ATOM 717 C CA . LEU A 1 98 ? 5.432 -7.784 -36.127 1.00 92.75 98 LEU A CA 1
ATOM 718 C C . LEU A 1 98 ? 6.017 -7.970 -37.542 1.00 92.75 98 LEU A C 1
ATOM 720 O O . LEU A 1 98 ? 5.259 -8.160 -38.495 1.00 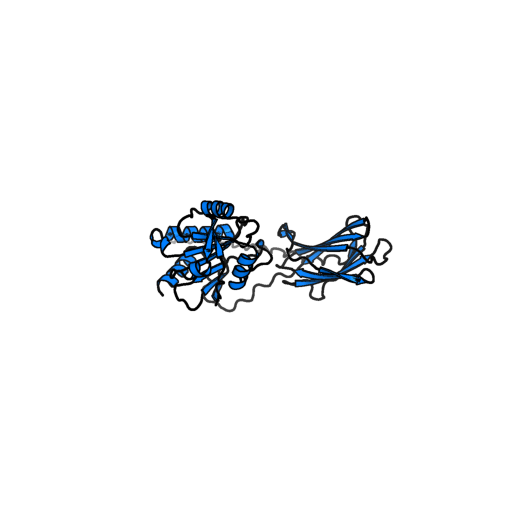92.75 98 LEU A O 1
ATOM 724 N N . GLY A 1 99 ? 7.342 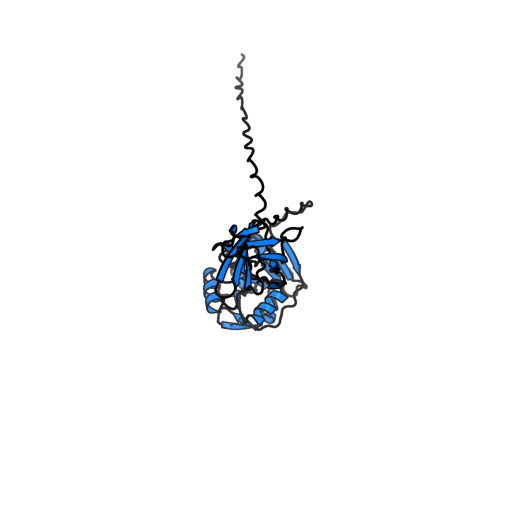-7.875 -37.692 1.00 88.50 99 GLY A N 1
ATOM 725 C CA . GLY A 1 99 ? 8.046 -7.892 -38.979 1.00 88.50 99 GLY A CA 1
ATOM 726 C C . GLY A 1 99 ? 8.046 -6.540 -39.703 1.00 88.50 99 GLY A C 1
ATOM 727 O O . GLY A 1 99 ? 7.266 -5.629 -39.390 1.00 88.50 99 GLY A O 1
ATOM 728 N N . GLY A 1 100 ? 8.959 -6.379 -40.665 1.00 91.81 100 GLY A N 1
ATOM 729 C CA . GLY A 1 100 ? 9.162 -5.121 -41.388 1.00 91.81 100 GLY A CA 1
ATOM 730 C C . GLY A 1 100 ? 9.675 -3.991 -40.491 1.00 91.81 100 GLY A C 1
ATOM 731 O O . GLY A 1 100 ? 9.330 -2.832 -40.708 1.00 91.81 100 GLY A O 1
ATOM 732 N N . GLY A 1 101 ? 10.445 -4.327 -39.449 1.00 92.94 101 GLY A N 1
ATOM 733 C CA . GLY A 1 101 ? 10.971 -3.370 -38.469 1.00 92.94 101 GLY A CA 1
ATOM 734 C C . GLY A 1 101 ? 9.918 -2.783 -37.524 1.00 92.94 101 GLY A C 1
ATOM 735 O O . GLY A 1 101 ? 10.180 -1.766 -36.884 1.00 92.94 101 GLY A O 1
ATOM 736 N N . ARG A 1 102 ? 8.724 -3.384 -37.443 1.00 96.12 102 ARG A N 1
ATOM 737 C CA . ARG A 1 102 ? 7.637 -2.941 -36.558 1.00 96.12 102 ARG A CA 1
ATOM 738 C C . ARG A 1 102 ? 7.565 -3.784 -35.294 1.00 96.12 102 ARG A C 1
ATOM 740 O O . ARG A 1 102 ? 7.652 -5.008 -35.347 1.00 96.12 102 ARG A O 1
ATOM 747 N N . TYR A 1 103 ? 7.311 -3.118 -34.178 1.00 97.12 103 TYR A N 1
ATOM 748 C CA . TYR A 1 103 ? 7.231 -3.698 -32.847 1.00 97.12 103 TYR A CA 1
ATOM 749 C C . TYR A 1 103 ? 5.959 -3.205 -32.160 1.00 97.12 103 TYR A C 1
ATOM 751 O O . TYR A 1 103 ? 5.748 -2.000 -32.045 1.00 97.12 103 TYR A O 1
ATOM 759 N N . HIS A 1 104 ? 5.126 -4.132 -31.703 1.00 96.88 104 HIS A N 1
ATOM 760 C CA . HIS A 1 104 ? 3.954 -3.854 -30.888 1.00 96.88 104 HIS A CA 1
ATOM 761 C C . HIS A 1 104 ? 4.331 -3.878 -29.412 1.00 96.88 104 HIS A C 1
ATOM 763 O O . HIS A 1 104 ? 4.961 -4.824 -28.940 1.00 96.88 104 HIS A O 1
ATOM 769 N N . VAL A 1 105 ? 3.938 -2.847 -28.683 1.00 95.88 105 VAL A N 1
ATOM 770 C CA . VAL A 1 105 ? 4.189 -2.681 -27.257 1.00 95.88 105 VAL A CA 1
ATOM 771 C C . VAL A 1 105 ? 2.856 -2.787 -26.536 1.00 95.88 105 VAL A C 1
ATOM 773 O O . VAL A 1 105 ? 1.973 -1.951 -26.716 1.00 95.88 105 VAL A O 1
ATOM 776 N N . GLU A 1 106 ? 2.721 -3.806 -25.701 1.00 91.81 106 GLU A N 1
ATOM 777 C CA . GLU A 1 106 ? 1.572 -4.010 -24.822 1.00 91.81 106 GLU A CA 1
ATOM 778 C C . GLU A 1 106 ? 1.909 -3.563 -23.400 1.00 91.81 106 GLU A C 1
ATOM 780 O O . GLU A 1 106 ? 3.073 -3.554 -22.997 1.00 91.81 106 GLU A O 1
ATOM 785 N N . ASN A 1 107 ? 0.874 -3.259 -22.616 1.00 87.88 107 ASN A N 1
ATOM 786 C CA . ASN A 1 107 ? 0.990 -2.951 -21.191 1.00 87.88 107 ASN A CA 1
ATOM 787 C C . ASN A 1 107 ? 1.812 -1.682 -20.885 1.00 87.88 107 ASN A C 1
ATOM 789 O O . ASN A 1 107 ? 2.591 -1.631 -19.935 1.00 87.88 107 ASN A O 1
ATOM 793 N N . VAL A 1 108 ? 1.625 -0.630 -21.687 1.00 89.94 108 VAL A N 1
ATOM 794 C CA . VAL A 1 108 ? 2.120 0.720 -21.380 1.00 89.94 108 VAL A CA 1
ATOM 795 C C . VAL A 1 108 ? 1.170 1.351 -20.363 1.00 89.94 108 VAL A C 1
ATOM 797 O O . VAL A 1 108 ? 0.156 1.953 -20.724 1.00 89.94 108 VAL A O 1
ATOM 800 N N . VAL A 1 109 ? 1.450 1.151 -19.078 1.00 84.12 109 VAL A N 1
ATOM 801 C CA . VAL A 1 109 ? 0.585 1.636 -17.996 1.00 84.12 109 VAL A CA 1
ATOM 802 C C . VAL A 1 109 ? 0.846 3.115 -17.726 1.00 84.12 109 VAL A C 1
ATOM 804 O O . VAL A 1 109 ? 1.979 3.516 -17.471 1.00 84.12 109 VAL A O 1
ATOM 807 N N . ILE A 1 110 ? -0.219 3.915 -17.740 1.00 86.06 110 ILE A N 1
ATOM 808 C CA . ILE A 1 110 ? -0.205 5.319 -17.328 1.00 86.06 110 ILE A CA 1
ATOM 809 C C . ILE A 1 110 ? -1.067 5.460 -16.081 1.00 86.06 110 ILE A C 1
ATOM 811 O O . ILE A 1 110 ? -2.256 5.158 -16.100 1.00 86.06 110 ILE A O 1
ATOM 815 N N . ILE A 1 111 ? -0.479 5.923 -14.986 1.00 75.38 111 ILE A N 1
ATOM 816 C CA . ILE A 1 111 ? -1.162 5.946 -13.681 1.00 75.38 111 ILE A CA 1
ATOM 817 C C . ILE A 1 111 ? -1.758 7.310 -13.326 1.00 75.38 111 ILE A C 1
ATOM 819 O O . ILE A 1 111 ? -2.626 7.391 -12.464 1.00 75.38 111 ILE A O 1
ATOM 823 N N . MET A 1 112 ? -1.317 8.381 -13.987 1.00 76.06 112 MET A N 1
ATOM 824 C CA . MET A 1 112 ? -1.798 9.742 -13.742 1.00 76.06 112 MET A CA 1
ATOM 825 C C . MET A 1 112 ? -1.706 10.603 -15.002 1.00 76.06 112 MET A C 1
ATOM 827 O O . MET A 1 112 ? -0.951 10.288 -15.925 1.00 76.06 112 MET A O 1
ATOM 831 N N . GLY A 1 113 ? -2.492 11.680 -15.039 1.00 84.56 113 GLY A N 1
ATOM 832 C CA . GLY A 1 113 ? -2.393 12.691 -16.088 1.00 84.56 113 GLY A CA 1
ATOM 833 C C . GLY A 1 113 ? -1.064 13.444 -16.016 1.00 84.56 113 GLY A C 1
ATOM 834 O O . GLY A 1 113 ? -0.346 13.365 -15.021 1.00 84.56 113 GLY A O 1
ATOM 835 N N . GLY A 1 114 ? -0.727 14.160 -17.083 1.00 84.94 114 GLY A N 1
ATOM 836 C CA . GLY A 1 114 ? 0.511 14.929 -17.193 1.00 84.94 114 GLY A CA 1
ATOM 837 C C . GLY A 1 114 ? 1.439 14.426 -18.296 1.00 84.94 114 GLY A C 1
ATOM 838 O O . GLY A 1 114 ? 1.028 13.707 -19.208 1.00 84.94 114 GLY A O 1
ATOM 839 N N . VAL A 1 115 ? 2.699 14.859 -18.246 1.00 88.75 115 VAL A N 1
ATOM 840 C CA . VAL A 1 115 ? 3.705 14.547 -19.272 1.00 88.75 115 VAL A CA 1
ATOM 841 C C . VAL A 1 115 ? 4.411 13.238 -18.942 1.00 88.75 115 VAL A C 1
ATOM 843 O O . VAL A 1 115 ? 5.026 13.101 -17.886 1.00 88.75 115 VAL A O 1
ATOM 846 N N . TRP A 1 116 ? 4.365 12.310 -19.888 1.00 90.31 116 TRP A N 1
ATOM 847 C CA . TRP A 1 116 ? 5.006 11.006 -19.824 1.00 90.31 116 TRP A CA 1
ATOM 848 C C . TRP A 1 116 ? 6.056 10.860 -20.919 1.00 90.31 116 TRP A C 1
ATOM 850 O O . TRP A 1 116 ? 5.891 11.356 -22.028 1.00 90.31 116 TRP A O 1
ATOM 860 N N . GLU A 1 117 ? 7.126 10.143 -20.613 1.00 93.19 117 GLU A N 1
ATOM 861 C CA . GLU A 1 117 ? 8.186 9.743 -21.525 1.00 93.19 117 GLU A CA 1
ATOM 862 C C . GLU A 1 117 ? 8.129 8.230 -21.751 1.00 93.19 117 GLU A C 1
ATOM 864 O O . GLU A 1 117 ? 8.145 7.452 -20.801 1.00 93.19 117 GLU A O 1
ATOM 869 N N . LEU A 1 118 ? 8.122 7.786 -23.003 1.00 93.81 118 LEU A N 1
ATOM 870 C CA . LEU A 1 118 ? 8.384 6.400 -23.372 1.00 93.81 118 LEU A CA 1
ATOM 871 C C . LEU A 1 118 ? 9.861 6.288 -23.742 1.00 93.81 118 LEU A C 1
ATOM 873 O O . LEU A 1 118 ? 10.272 6.661 -24.843 1.00 93.81 118 LEU A O 1
ATOM 877 N N . LYS A 1 119 ? 10.664 5.797 -22.797 1.00 94.00 119 LYS A N 1
ATOM 878 C CA . LYS A 1 119 ? 12.098 5.569 -22.991 1.00 94.00 119 LYS A CA 1
ATOM 879 C C . LYS A 1 119 ? 12.293 4.224 -23.670 1.00 94.00 119 LYS A C 1
ATOM 881 O O . LYS A 1 119 ? 11.970 3.189 -23.097 1.00 94.00 119 LYS A O 1
ATOM 886 N N . VAL A 1 120 ? 12.822 4.242 -24.881 1.00 95.75 120 VAL A N 1
ATOM 887 C CA . VAL A 1 120 ? 13.088 3.061 -25.696 1.00 95.75 120 VAL A CA 1
ATOM 888 C C . VAL A 1 120 ? 14.587 2.803 -25.678 1.00 95.75 120 VAL A C 1
ATOM 890 O O . VAL A 1 120 ? 15.363 3.615 -26.172 1.00 95.75 120 VAL A O 1
ATOM 893 N N . ALA A 1 121 ? 15.001 1.678 -25.104 1.00 95.25 121 ALA A N 1
ATOM 894 C CA . ALA A 1 121 ? 16.346 1.142 -25.272 1.00 95.25 121 ALA A CA 1
ATOM 895 C C . ALA A 1 121 ? 16.310 0.061 -26.353 1.00 95.25 121 ALA A C 1
ATOM 897 O O . ALA A 1 121 ? 15.446 -0.816 -26.330 1.00 95.25 121 ALA A O 1
ATOM 898 N N . LEU A 1 122 ? 17.240 0.138 -27.298 1.00 95.12 122 LEU A N 1
ATOM 899 C CA . LEU A 1 122 ? 17.303 -0.708 -28.481 1.00 95.12 122 LEU A CA 1
ATOM 900 C C . LEU A 1 122 ? 18.669 -1.387 -28.551 1.00 95.12 122 LEU A C 1
ATOM 902 O O . LEU A 1 122 ? 19.694 -0.717 -28.446 1.00 95.12 122 LEU A O 1
ATOM 906 N N . LYS A 1 123 ? 18.682 -2.699 -28.801 1.00 94.44 123 LYS A N 1
ATOM 907 C CA . LYS A 1 123 ? 19.900 -3.470 -29.068 1.00 94.44 123 LYS A CA 1
ATOM 908 C C . LYS A 1 123 ? 19.763 -4.315 -30.330 1.00 94.44 123 LYS A C 1
ATOM 910 O O . LYS A 1 123 ? 18.828 -5.106 -30.454 1.00 94.44 123 LYS A O 1
ATOM 915 N N . LYS A 1 124 ? 20.724 -4.200 -31.249 1.00 94.06 124 LYS A N 1
ATOM 916 C CA . LYS A 1 124 ? 20.839 -5.049 -32.445 1.00 94.06 124 LYS A CA 1
ATOM 917 C C . LYS A 1 124 ? 22.297 -5.462 -32.648 1.00 94.06 124 LYS A C 1
ATOM 919 O O . LYS A 1 124 ? 23.136 -4.644 -33.018 1.00 94.06 124 LYS A O 1
ATOM 924 N N . GLY A 1 125 ? 22.592 -6.744 -32.420 1.00 90.75 125 GLY A N 1
ATOM 925 C CA . GLY A 1 125 ? 23.974 -7.230 -32.373 1.00 90.75 125 GLY A CA 1
ATOM 926 C C . GLY A 1 125 ? 24.760 -6.515 -31.269 1.00 90.75 125 GLY A C 1
ATOM 927 O O . GLY A 1 125 ? 24.287 -6.425 -30.139 1.00 90.75 125 GLY A O 1
ATOM 928 N N . GLU A 1 126 ? 25.917 -5.960 -31.627 1.00 88.75 126 GLU A N 1
ATOM 929 C CA . GLU A 1 126 ? 26.784 -5.177 -30.730 1.00 88.75 126 GLU A CA 1
ATOM 930 C C . GLU A 1 126 ? 26.334 -3.713 -30.559 1.00 88.75 126 GLU A C 1
ATOM 932 O O . GLU A 1 126 ? 26.878 -2.989 -29.730 1.00 88.75 126 GLU A O 1
ATOM 937 N N . ARG A 1 127 ? 25.362 -3.237 -31.350 1.00 89.50 127 ARG A N 1
ATOM 938 C CA . ARG A 1 127 ? 24.919 -1.839 -31.303 1.00 89.50 127 ARG A CA 1
ATOM 939 C C . ARG A 1 127 ? 23.796 -1.661 -30.288 1.00 89.50 127 ARG A C 1
ATOM 941 O O . ARG A 1 127 ? 22.753 -2.305 -30.409 1.00 89.50 127 ARG A O 1
ATOM 948 N N . GLU A 1 128 ? 23.989 -0.730 -29.361 1.00 94.00 128 GLU A N 1
ATOM 949 C CA . GLU A 1 128 ? 22.988 -0.278 -28.393 1.00 94.00 128 GLU A CA 1
ATOM 950 C C . GLU A 1 128 ? 22.714 1.217 -28.578 1.00 94.00 128 GLU A C 1
ATOM 952 O O . GLU A 1 128 ? 23.641 1.998 -28.781 1.00 94.00 128 GLU A O 1
ATOM 957 N N . ASP A 1 129 ? 21.448 1.619 -28.517 1.00 95.00 129 ASP A N 1
ATOM 958 C CA . ASP A 1 129 ? 21.042 3.019 -28.647 1.00 95.00 129 ASP A CA 1
ATOM 959 C C . ASP A 1 129 ? 19.738 3.289 -27.880 1.00 95.00 129 ASP A C 1
ATOM 961 O O . ASP A 1 129 ? 19.082 2.365 -27.383 1.00 95.00 129 ASP A O 1
ATOM 965 N N . ARG A 1 130 ? 19.369 4.564 -27.744 1.00 95.00 130 ARG A N 1
ATOM 966 C CA . ARG A 1 130 ? 18.214 5.012 -26.962 1.00 95.00 130 ARG A CA 1
ATOM 967 C C . ARG A 1 130 ? 17.399 6.066 -27.694 1.00 95.00 130 ARG A C 1
ATOM 969 O O . ARG A 1 130 ? 17.895 6.775 -28.561 1.00 95.00 130 ARG A O 1
ATOM 976 N N . ALA A 1 131 ? 16.129 6.148 -27.339 1.00 93.81 131 ALA A N 1
ATOM 977 C CA . ALA A 1 131 ? 15.168 7.098 -27.868 1.00 93.81 131 ALA A CA 1
ATOM 978 C C . ALA A 1 131 ? 14.157 7.449 -26.774 1.00 93.81 131 ALA A C 1
ATOM 980 O O . ALA A 1 131 ? 13.763 6.578 -25.999 1.00 93.81 131 ALA A O 1
ATOM 981 N N . VAL A 1 132 ? 13.712 8.703 -26.713 1.00 93.38 132 VAL A N 1
ATOM 982 C CA . VAL A 1 132 ? 12.725 9.153 -25.723 1.00 93.38 132 VAL A CA 1
ATOM 983 C C . VAL A 1 132 ? 11.599 9.883 -26.435 1.00 93.38 132 VAL A C 1
ATOM 985 O O . VAL A 1 132 ? 11.825 10.909 -27.069 1.00 93.38 132 VAL A O 1
ATOM 988 N N . PHE A 1 133 ? 10.383 9.354 -26.318 1.00 93.00 133 PHE A N 1
ATOM 989 C CA . PHE A 1 133 ? 9.179 9.989 -26.850 1.00 93.00 133 PHE A CA 1
ATOM 990 C C . PHE A 1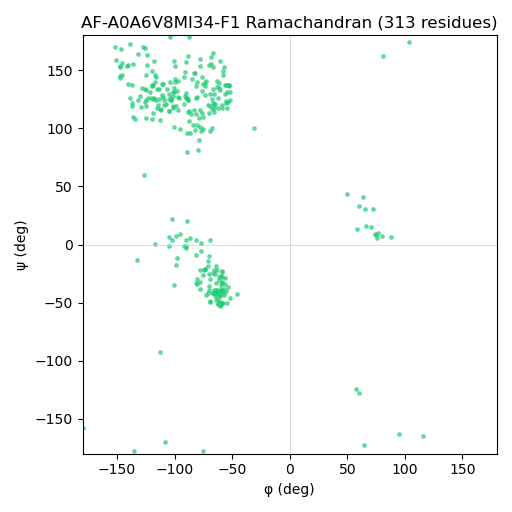 133 ? 8.372 10.605 -25.718 1.00 93.00 133 PHE A C 1
ATOM 992 O O . PHE A 1 133 ? 8.068 9.908 -24.756 1.00 93.00 133 PHE A O 1
ATOM 999 N N . SER A 1 134 ? 7.971 11.867 -25.837 1.00 90.31 134 SER A N 1
ATOM 1000 C CA . SER A 1 134 ? 7.089 12.505 -24.855 1.00 90.31 134 SER A CA 1
ATOM 1001 C C . SER A 1 134 ? 5.631 12.459 -25.312 1.00 90.31 134 SER A C 1
ATOM 1003 O O . SER A 1 134 ? 5.334 12.668 -26.484 1.00 90.31 134 SER A O 1
ATOM 1005 N N . ALA A 1 135 ? 4.708 12.223 -24.389 1.00 89.25 135 ALA A N 1
ATOM 1006 C CA . ALA A 1 135 ? 3.274 12.269 -24.629 1.00 89.25 135 ALA A CA 1
ATOM 1007 C C . ALA A 1 135 ? 2.568 12.916 -23.434 1.00 89.25 135 ALA A C 1
ATOM 1009 O O . ALA A 1 135 ? 2.890 12.638 -22.280 1.00 89.25 135 ALA A O 1
ATOM 1010 N N . THR A 1 136 ? 1.591 13.777 -23.707 1.00 88.75 136 THR A N 1
ATOM 1011 C CA . THR A 1 136 ? 0.756 14.384 -22.668 1.00 88.75 136 THR A CA 1
ATOM 1012 C C . THR A 1 136 ? -0.528 13.584 -22.524 1.00 88.75 136 THR A C 1
ATOM 1014 O O . THR A 1 136 ? -1.250 13.382 -23.499 1.00 88.75 136 THR A O 1
ATOM 1017 N N . VAL A 1 137 ? -0.820 13.147 -21.303 1.00 86.81 137 VAL A N 1
ATOM 1018 C CA . VAL A 1 137 ? -2.076 12.487 -20.945 1.00 86.81 137 VAL A CA 1
ATOM 1019 C C . VAL A 1 137 ? -2.960 13.500 -20.244 1.00 86.81 137 VAL A C 1
ATOM 1021 O O . VAL A 1 137 ? -2.518 14.159 -19.303 1.00 86.81 137 VAL A O 1
ATOM 1024 N N . ALA A 1 138 ? -4.199 13.644 -20.713 1.00 79.88 138 ALA A N 1
ATOM 1025 C CA . ALA A 1 138 ? -5.153 14.553 -20.097 1.00 79.88 138 ALA A CA 1
ATOM 1026 C C . ALA A 1 138 ? -5.324 14.204 -18.612 1.00 79.88 138 ALA A C 1
ATOM 1028 O O . ALA A 1 138 ? -5.564 13.046 -18.258 1.00 79.88 138 ALA A O 1
ATOM 1029 N N . GLU A 1 139 ? -5.201 15.205 -17.743 1.00 63.69 139 GLU A N 1
ATOM 1030 C CA . GLU A 1 139 ? -5.669 15.069 -16.370 1.00 63.69 139 GLU A CA 1
ATOM 1031 C C . GLU A 1 139 ? -7.174 14.809 -16.389 1.00 63.69 139 GLU A C 1
ATOM 1033 O O . GLU A 1 139 ? -7.916 15.389 -17.189 1.00 63.69 139 GLU A O 1
ATOM 1038 N N . ALA A 1 140 ? -7.632 13.905 -15.524 1.00 53.50 140 ALA A N 1
ATOM 1039 C CA . ALA A 1 140 ? -9.058 13.719 -15.333 1.00 53.50 140 ALA A CA 1
ATOM 1040 C C . ALA A 1 140 ? -9.646 15.059 -14.872 1.00 53.50 140 ALA A C 1
ATOM 1042 O O . ALA A 1 140 ? -9.243 15.593 -13.838 1.00 53.50 140 ALA A O 1
ATOM 1043 N N . ALA A 1 141 ? -10.586 15.606 -15.646 1.00 46.03 141 ALA A N 1
ATOM 1044 C CA . ALA A 1 141 ? -11.346 16.766 -15.210 1.00 46.03 141 ALA A CA 1
ATOM 1045 C C . ALA A 1 141 ? -11.995 16.433 -13.855 1.00 46.03 141 ALA A C 1
ATOM 1047 O O . ALA A 1 141 ? -12.512 15.317 -13.702 1.00 46.03 141 ALA A O 1
ATOM 1048 N N . PRO A 1 142 ? -11.988 17.353 -12.873 1.00 38.94 142 PRO A N 1
ATOM 1049 C CA . PRO A 1 142 ? -12.705 17.120 -11.631 1.00 38.94 142 PRO A CA 1
ATOM 1050 C C . PRO A 1 142 ? -14.159 16.816 -11.991 1.00 38.94 142 PRO A C 1
ATOM 1052 O O . PRO A 1 142 ? -14.806 17.599 -12.691 1.00 38.94 142 PRO A O 1
ATOM 1055 N N . ALA A 1 143 ? -14.646 15.644 -11.580 1.00 42.28 143 ALA A N 1
ATOM 1056 C CA . ALA A 1 143 ? -16.022 15.243 -11.825 1.00 42.28 143 ALA A CA 1
ATOM 1057 C C . ALA A 1 143 ? -16.949 16.370 -11.346 1.00 42.28 143 ALA A C 1
ATOM 1059 O O . ALA A 1 143 ? -16.841 16.820 -10.202 1.00 42.28 143 ALA A O 1
ATOM 1060 N N . GLN A 1 144 ? -17.809 16.863 -12.241 1.00 36.22 144 GLN A N 1
ATOM 1061 C CA . GLN A 1 144 ? -18.750 17.935 -11.933 1.00 36.22 144 GLN A CA 1
ATOM 1062 C C . GLN A 1 144 ? -19.581 17.532 -10.712 1.00 36.22 144 GLN A C 1
ATOM 1064 O O . GLN A 1 144 ? -20.282 16.519 -10.720 1.00 36.22 144 GLN A O 1
ATOM 1069 N N . ALA A 1 145 ? -19.443 18.313 -9.643 1.00 42.41 145 ALA A N 1
ATOM 1070 C CA . ALA A 1 145 ? -20.080 18.052 -8.369 1.00 42.41 145 ALA A CA 1
ATOM 1071 C C . ALA A 1 145 ? -21.604 18.179 -8.504 1.00 42.41 145 ALA A C 1
ATOM 1073 O O . ALA A 1 145 ? -22.131 19.255 -8.782 1.00 42.41 145 ALA A O 1
ATOM 1074 N N . SER A 1 146 ? -22.308 17.072 -8.269 1.00 37.38 146 SER A N 1
ATOM 1075 C CA . SER A 1 146 ? -23.689 17.122 -7.782 1.00 37.38 146 SER A CA 1
ATOM 1076 C C . SER A 1 146 ? -23.694 17.704 -6.357 1.00 37.38 146 SER A C 1
ATOM 1078 O O . SER A 1 146 ? -22.680 17.593 -5.664 1.00 37.38 146 SER A O 1
ATOM 1080 N N . PRO A 1 147 ? -24.780 18.354 -5.902 1.00 42.53 147 PRO A N 1
ATOM 1081 C CA . PRO A 1 147 ? -24.795 19.026 -4.606 1.00 42.53 147 PRO A CA 1
ATOM 1082 C C . PRO A 1 147 ? -24.698 17.986 -3.480 1.00 42.53 147 PRO A C 1
ATOM 1084 O O . PRO A 1 147 ? -25.568 17.128 -3.348 1.00 42.53 147 PRO A O 1
ATOM 1087 N N . GLU A 1 148 ? -23.620 18.045 -2.696 1.00 41.25 148 GLU A N 1
ATOM 1088 C CA . GLU A 1 148 ? -23.241 17.024 -1.711 1.00 41.25 148 GLU A CA 1
ATOM 1089 C C . GLU A 1 148 ? -23.284 17.585 -0.276 1.00 41.25 148 GLU A C 1
ATOM 1091 O O . GLU A 1 148 ? -22.946 18.759 -0.084 1.00 41.25 148 GLU A O 1
ATOM 1096 N N . PRO A 1 149 ? -23.683 16.789 0.742 1.00 43.34 149 PRO A N 1
ATOM 1097 C CA . PRO A 1 149 ? -23.570 17.189 2.142 1.00 43.34 149 PRO A CA 1
ATOM 1098 C C . PRO A 1 149 ? -22.091 17.267 2.568 1.00 43.34 149 PRO A C 1
ATOM 1100 O O . PRO A 1 149 ? -21.219 16.721 1.900 1.00 43.34 149 PRO A O 1
ATOM 1103 N N . GLU A 1 150 ? -21.813 17.966 3.674 1.00 47.41 150 GLU A N 1
ATOM 1104 C CA . GLU A 1 150 ? -20.481 18.277 4.232 1.00 47.41 150 GLU A CA 1
ATOM 1105 C C . GLU A 1 150 ? -19.389 17.209 3.974 1.00 47.41 150 GLU A C 1
ATOM 1107 O O . GLU A 1 150 ? -19.296 16.197 4.669 1.00 47.41 150 GLU A O 1
ATOM 1112 N N . ARG A 1 151 ? -18.521 17.449 2.979 1.00 53.12 151 ARG A N 1
ATOM 1113 C CA . ARG A 1 151 ? -17.424 16.541 2.602 1.00 53.12 151 ARG A CA 1
ATOM 1114 C C . ARG A 1 151 ? -16.308 16.535 3.652 1.00 53.12 151 ARG A C 1
ATOM 1116 O O . ARG A 1 151 ? -15.643 17.544 3.879 1.00 53.12 151 ARG A O 1
ATOM 1123 N N . THR A 1 152 ? -16.030 15.368 4.228 1.00 57.94 152 THR A N 1
ATOM 1124 C CA . THR A 1 152 ? -14.999 15.145 5.258 1.00 57.94 152 THR A CA 1
ATOM 1125 C C . THR A 1 152 ? -13.570 14.981 4.712 1.00 57.94 152 THR A C 1
ATOM 1127 O O . THR A 1 152 ? -12.638 14.771 5.484 1.00 57.94 152 THR A O 1
ATOM 1130 N N . GLY A 1 153 ? -13.351 15.123 3.399 1.00 73.50 153 GLY A N 1
ATOM 1131 C CA . GLY A 1 153 ? -12.023 15.011 2.771 1.00 73.50 153 GLY A CA 1
ATOM 1132 C C . GLY A 1 153 ? -11.479 13.578 2.650 1.00 73.50 153 GLY A C 1
ATOM 1133 O O . GLY A 1 153 ? -10.325 13.403 2.271 1.00 73.50 153 GLY A O 1
ATOM 1134 N N . TYR A 1 154 ? -12.297 12.568 2.957 1.00 85.19 154 TYR A N 1
ATOM 1135 C CA . TYR A 1 154 ? -12.021 11.142 2.770 1.00 85.19 154 TYR A CA 1
ATOM 1136 C C . TYR A 1 154 ? -13.291 10.423 2.301 1.00 85.19 154 TYR A C 1
ATOM 1138 O O . TYR A 1 154 ? -14.399 10.840 2.644 1.00 85.19 154 TYR A O 1
ATOM 1146 N N . ASP A 1 155 ? -13.131 9.314 1.580 1.00 90.06 155 ASP A N 1
ATOM 1147 C CA . ASP A 1 155 ? -14.242 8.475 1.134 1.00 90.06 155 ASP A CA 1
ATOM 1148 C C . ASP A 1 155 ? -14.509 7.379 2.166 1.00 90.06 155 ASP A C 1
ATOM 1150 O O . ASP A 1 155 ? -13.637 6.554 2.453 1.00 90.06 155 ASP A O 1
ATOM 1154 N N . ARG A 1 156 ? -15.726 7.345 2.719 1.00 93.06 156 ARG A N 1
ATOM 1155 C CA . ARG A 1 156 ? -16.159 6.338 3.697 1.00 93.06 156 ARG A CA 1
ATOM 1156 C C . ARG A 1 156 ? -17.179 5.393 3.078 1.00 93.06 156 ARG A C 1
ATOM 1158 O O . ARG A 1 156 ? -18.272 5.809 2.712 1.00 93.06 156 ARG A O 1
ATOM 1165 N N . THR A 1 157 ? -16.861 4.106 3.041 1.00 95.19 157 THR A N 1
ATOM 1166 C CA . THR A 1 157 ? -17.730 3.056 2.488 1.00 95.19 157 THR A CA 1
ATOM 1167 C C . THR A 1 157 ? -17.851 1.876 3.450 1.00 95.19 157 THR A C 1
ATOM 1169 O O . THR A 1 157 ? -17.079 1.759 4.404 1.00 95.19 157 THR A O 1
ATOM 1172 N N . LEU A 1 158 ? -18.850 1.021 3.233 1.00 95.50 158 LEU A N 1
ATOM 1173 C CA . LEU A 1 158 ? -18.927 -0.296 3.864 1.00 95.50 158 LEU A CA 1
ATOM 1174 C C . LEU A 1 158 ? -18.432 -1.343 2.866 1.00 95.50 158 LEU A C 1
ATOM 1176 O O . LEU A 1 158 ? -18.684 -1.212 1.668 1.00 95.50 158 LEU A O 1
ATOM 1180 N N . ALA A 1 159 ? -17.713 -2.348 3.352 1.00 93.75 159 ALA A N 1
ATOM 1181 C CA . ALA A 1 159 ? -17.147 -3.401 2.523 1.00 93.75 159 ALA A CA 1
ATOM 1182 C C . ALA A 1 159 ? -17.139 -4.747 3.250 1.00 93.75 159 ALA A C 1
ATOM 1184 O O . ALA A 1 159 ? -16.907 -4.817 4.459 1.00 93.75 159 ALA A O 1
ATOM 1185 N N . ASP A 1 160 ? -17.328 -5.813 2.481 1.00 94.69 160 ASP A N 1
ATOM 1186 C CA . ASP A 1 160 ? -17.205 -7.186 2.956 1.00 94.69 160 ASP A CA 1
ATOM 1187 C C . ASP A 1 160 ? -15.813 -7.714 2.610 1.00 94.69 160 ASP A C 1
ATOM 1189 O O . ASP A 1 160 ? -15.387 -7.667 1.453 1.00 94.69 160 ASP A O 1
ATOM 1193 N N . TYR A 1 161 ? -15.104 -8.234 3.610 1.00 94.62 161 TYR A N 1
ATOM 1194 C CA . TYR A 1 161 ? -13.797 -8.854 3.420 1.00 94.62 161 TYR A CA 1
ATOM 1195 C C . TYR A 1 161 ? -13.789 -10.260 4.002 1.00 94.62 161 TYR A C 1
ATOM 1197 O O . TYR A 1 161 ? -14.195 -10.485 5.141 1.00 94.62 161 TYR A O 1
ATOM 1205 N N . ASN A 1 162 ? -13.261 -11.206 3.230 1.00 92.31 162 ASN A N 1
ATOM 1206 C CA . ASN A 1 162 ? -12.965 -12.543 3.724 1.00 92.31 162 ASN A CA 1
ATOM 1207 C C . ASN A 1 162 ? -11.538 -12.560 4.278 1.00 92.31 162 ASN A C 1
ATOM 1209 O O . ASN A 1 162 ? -10.578 -12.707 3.519 1.00 92.31 162 ASN A O 1
ATOM 1213 N N . VAL A 1 163 ? -11.398 -12.387 5.595 1.00 94.75 163 VAL A N 1
ATOM 1214 C CA . VAL A 1 163 ? -10.087 -12.343 6.255 1.00 94.75 163 VAL A CA 1
ATOM 1215 C C . VAL A 1 163 ? -9.371 -13.684 6.062 1.00 94.75 163 VAL A C 1
ATOM 1217 O O . VAL A 1 163 ? -9.859 -14.719 6.533 1.00 94.75 163 VAL A O 1
ATOM 1220 N N . PRO A 1 164 ? -8.212 -13.722 5.383 1.00 95.62 164 PRO A N 1
ATOM 1221 C CA . PRO A 1 164 ? -7.553 -14.979 5.080 1.00 95.62 164 PRO A CA 1
ATOM 1222 C C . PRO A 1 164 ? -6.921 -15.569 6.346 1.00 95.62 164 PRO A C 1
ATOM 1224 O O . PRO A 1 164 ? -6.332 -14.859 7.161 1.00 95.62 164 PRO A O 1
ATOM 1227 N N . ASN A 1 165 ? -7.014 -16.890 6.499 1.00 96.25 165 ASN A N 1
ATOM 1228 C CA . ASN A 1 165 ? -6.355 -17.599 7.592 1.00 96.25 165 ASN A CA 1
ATOM 1229 C C . ASN A 1 165 ? -4.869 -17.809 7.259 1.00 96.25 165 ASN A C 1
ATOM 1231 O O . ASN A 1 165 ? -4.480 -18.857 6.745 1.00 96.25 165 ASN A O 1
ATOM 1235 N N . VAL A 1 166 ? -4.060 -16.775 7.485 1.00 97.12 166 VAL A N 1
ATOM 1236 C CA . VAL A 1 166 ? -2.610 -16.778 7.249 1.00 97.12 166 VAL A CA 1
ATOM 1237 C C . VAL A 1 166 ? -1.849 -16.502 8.538 1.00 97.12 166 VAL A C 1
ATOM 1239 O O . VAL A 1 166 ? -2.326 -15.777 9.413 1.00 97.12 166 VAL A O 1
ATOM 1242 N N . THR A 1 167 ? -0.648 -17.064 8.643 1.00 98.12 167 THR A N 1
ATOM 1243 C CA . THR A 1 167 ? 0.291 -16.750 9.718 1.00 98.12 167 THR A CA 1
ATOM 1244 C C . THR A 1 167 ? 1.310 -15.746 9.202 1.00 98.12 167 THR A C 1
ATOM 1246 O O . THR A 1 167 ? 2.027 -16.019 8.250 1.00 98.12 167 THR A O 1
ATOM 1249 N N . LEU A 1 168 ? 1.350 -14.579 9.831 1.00 98.56 168 LEU A N 1
ATOM 1250 C CA . LEU A 1 168 ? 2.322 -13.522 9.587 1.00 98.56 168 LEU A CA 1
ATOM 1251 C C . LEU A 1 168 ? 3.357 -13.500 10.718 1.00 98.56 168 LEU A C 1
ATOM 1253 O O . LEU A 1 168 ? 3.291 -14.295 11.657 1.00 98.56 168 LEU A O 1
ATOM 1257 N N . ILE A 1 169 ? 4.330 -12.605 10.614 1.00 98.38 169 ILE A N 1
ATOM 1258 C CA . ILE A 1 169 ? 5.381 -12.381 11.604 1.00 98.38 169 ILE A CA 1
ATOM 1259 C C . ILE A 1 169 ? 5.291 -10.924 12.052 1.00 98.38 169 ILE A C 1
ATOM 1261 O O . ILE A 1 169 ? 5.216 -10.038 11.200 1.00 98.38 169 ILE A O 1
ATOM 1265 N N . ASN A 1 170 ? 5.288 -10.673 13.360 1.00 97.69 170 ASN A N 1
ATOM 1266 C CA . ASN A 1 170 ? 5.258 -9.311 13.887 1.00 97.69 170 ASN A CA 1
ATOM 1267 C C . ASN A 1 170 ? 6.658 -8.688 14.038 1.00 97.69 170 ASN A C 1
ATOM 1269 O O . ASN A 1 170 ? 7.675 -9.332 13.768 1.00 97.69 170 ASN A O 1
ATOM 1273 N N . GLN A 1 171 ? 6.717 -7.435 14.494 1.00 96.88 171 GLN A N 1
ATOM 1274 C CA . GLN A 1 171 ? 7.957 -6.687 14.735 1.00 96.88 171 GLN A CA 1
ATOM 1275 C C . GLN A 1 171 ? 8.914 -7.349 15.742 1.00 96.88 171 GLN A C 1
ATOM 1277 O O . GLN A 1 171 ? 10.115 -7.094 15.707 1.00 96.88 171 GLN A O 1
ATOM 1282 N N . ASP A 1 172 ? 8.401 -8.209 16.625 1.00 95.81 172 ASP A N 1
ATOM 1283 C CA . ASP A 1 172 ? 9.186 -8.943 17.622 1.00 95.81 172 ASP A CA 1
ATOM 1284 C C . ASP A 1 172 ? 9.582 -10.351 17.141 1.00 95.81 172 ASP A C 1
ATOM 1286 O O . ASP A 1 172 ? 10.110 -11.157 17.908 1.00 95.81 172 ASP A O 1
ATOM 1290 N N . GLY A 1 173 ? 9.339 -10.663 15.862 1.00 96.62 173 GLY A N 1
ATOM 1291 C CA . GLY A 1 173 ? 9.665 -11.954 15.254 1.00 96.62 173 GLY A CA 1
ATOM 1292 C C . GLY A 1 173 ? 8.695 -13.080 15.625 1.00 96.62 173 GLY A C 1
ATOM 1293 O O . GLY A 1 173 ? 8.960 -14.247 15.328 1.00 96.62 173 GLY A O 1
ATOM 1294 N N . GLN A 1 174 ? 7.569 -12.763 16.266 1.00 97.25 174 GLN A N 1
ATOM 1295 C CA . GLN A 1 174 ? 6.580 -13.743 16.705 1.00 97.25 174 GLN A CA 1
ATOM 1296 C C . GLN A 1 174 ? 5.605 -14.076 15.576 1.00 97.25 174 GLN A C 1
ATOM 1298 O O . GLN A 1 174 ? 5.197 -13.209 14.805 1.00 97.25 174 GLN A O 1
ATOM 1303 N N . LYS A 1 175 ? 5.204 -15.347 15.491 1.00 98.12 175 LYS A N 1
ATOM 1304 C CA . LYS A 1 175 ? 4.170 -15.792 14.551 1.00 98.12 175 LYS A CA 1
ATOM 1305 C C . LYS A 1 175 ? 2.796 -15.337 15.033 1.00 98.12 175 LYS A C 1
ATOM 1307 O O . LYS A 1 175 ? 2.406 -15.650 16.154 1.00 98.12 175 LYS A O 1
ATOM 1312 N N . VAL A 1 176 ? 2.042 -14.685 14.156 1.00 98.00 176 VAL A N 1
ATOM 1313 C CA . VAL A 1 176 ? 0.712 -14.142 14.441 1.00 98.00 176 VAL A CA 1
ATOM 1314 C C . VAL A 1 176 ? -0.284 -14.690 13.430 1.00 98.00 176 VAL A C 1
ATOM 1316 O O . VAL A 1 176 ? 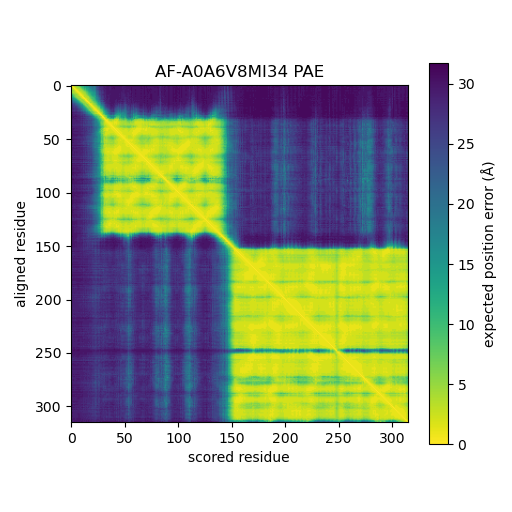-0.100 -14.546 12.224 1.00 98.00 176 VAL A O 1
ATOM 1319 N N . ASN A 1 177 ? -1.356 -15.328 13.899 1.00 98.25 177 ASN A N 1
ATOM 1320 C CA . ASN A 1 177 ? -2.463 -15.698 13.025 1.00 98.25 177 ASN A CA 1
ATOM 1321 C C . ASN A 1 177 ? -3.321 -14.455 12.744 1.00 98.25 177 ASN A C 1
ATOM 1323 O O . ASN A 1 177 ? -3.925 -13.904 13.664 1.00 98.25 177 ASN A O 1
ATOM 1327 N N . LEU A 1 178 ? -3.371 -14.017 11.482 1.00 98.12 178 LEU A N 1
ATOM 1328 C CA . LEU A 1 178 ? -4.045 -12.772 11.116 1.00 98.12 178 LEU A CA 1
ATOM 1329 C C . LEU A 1 178 ? -5.540 -12.823 11.436 1.00 98.12 178 LEU A C 1
ATOM 1331 O O . LEU A 1 178 ? -6.065 -11.889 12.030 1.00 98.12 178 LEU A O 1
ATOM 1335 N N . ARG A 1 179 ? -6.224 -13.912 11.073 1.00 96.94 179 ARG A N 1
ATOM 1336 C CA . ARG A 1 179 ? -7.666 -14.039 11.306 1.00 96.94 179 ARG A CA 1
ATOM 1337 C C . ARG A 1 179 ? -7.989 -13.957 12.794 1.00 96.94 179 ARG A C 1
ATOM 1339 O O . ARG A 1 179 ? -8.812 -13.143 13.188 1.00 96.94 179 ARG A O 1
ATOM 1346 N N . GLN A 1 180 ? -7.285 -14.730 13.615 1.00 97.06 180 GLN A N 1
ATOM 1347 C CA . GLN A 1 180 ? -7.474 -14.726 15.063 1.00 97.06 180 GLN A CA 1
ATOM 1348 C C . GLN A 1 180 ? -7.213 -13.346 15.685 1.00 97.06 180 GLN A C 1
ATOM 1350 O O . GLN A 1 180 ? -7.933 -12.945 16.596 1.00 97.06 180 GLN A O 1
ATOM 1355 N N . LEU A 1 181 ? -6.205 -12.613 15.198 1.00 96.19 181 LEU A N 1
ATOM 1356 C CA . LEU A 1 181 ? -5.913 -11.258 15.670 1.00 96.19 181 LEU A CA 1
ATOM 1357 C C . LEU A 1 181 ? -7.064 -10.290 15.354 1.00 96.19 181 LEU A C 1
ATOM 1359 O O . LEU A 1 181 ? -7.506 -9.542 16.230 1.00 96.19 181 LEU A O 1
ATOM 1363 N N . LEU A 1 182 ? -7.554 -10.310 14.109 1.00 95.94 182 LEU A N 1
ATOM 1364 C CA . LEU A 1 182 ? -8.611 -9.406 13.646 1.00 95.94 182 LEU A CA 1
ATOM 1365 C C . LEU A 1 182 ? -10.005 -9.788 14.188 1.00 95.94 182 LEU A C 1
ATOM 1367 O O . LEU A 1 182 ? -10.884 -8.937 14.271 1.00 95.94 182 LEU A O 1
ATOM 1371 N N . GLU A 1 183 ? -10.199 -11.041 14.602 1.00 92.75 183 GLU A N 1
ATOM 1372 C CA . GLU A 1 183 ? -11.439 -11.565 15.199 1.00 92.75 183 GLU A CA 1
ATOM 1373 C C . GLU A 1 183 ? -11.348 -11.693 16.733 1.00 92.75 183 GLU A C 1
ATOM 1375 O O . GLU A 1 183 ? -12.100 -12.436 17.360 1.00 92.75 183 GLU A O 1
ATOM 1380 N N . SER A 1 184 ? -10.446 -10.944 17.373 1.00 88.62 184 SER A N 1
ATOM 1381 C CA . SER A 1 184 ? -10.174 -11.008 18.820 1.00 88.62 184 SER A CA 1
ATOM 1382 C C . SER A 1 184 ? -11.298 -10.482 19.732 1.00 88.62 184 SER A C 1
ATOM 1384 O O . SER A 1 184 ? -11.124 -10.414 20.949 1.00 88.62 184 SER A O 1
ATOM 1386 N N . GLY A 1 185 ? -12.445 -10.081 19.173 1.00 91.25 185 GLY A N 1
ATOM 1387 C CA . GLY A 1 185 ? -13.565 -9.489 19.915 1.00 91.25 185 GLY A CA 1
ATOM 1388 C C . GLY A 1 185 ? -13.346 -8.032 20.341 1.00 91.25 185 GLY A C 1
ATOM 1389 O O . GLY A 1 185 ? -14.186 -7.472 21.041 1.00 91.25 185 GLY A O 1
ATOM 1390 N N . LYS A 1 186 ? -12.244 -7.407 19.912 1.00 93.19 186 LYS A N 1
ATOM 1391 C CA . LYS A 1 186 ? -11.957 -5.977 20.091 1.00 93.19 186 LYS A CA 1
ATOM 1392 C C . LYS A 1 186 ? -12.269 -5.196 18.812 1.00 93.19 186 LYS A C 1
ATOM 1394 O O . LYS A 1 186 ? -12.174 -5.775 17.731 1.00 93.19 186 LYS A O 1
ATOM 1399 N N . PRO A 1 187 ? -12.597 -3.893 18.890 1.00 95.94 187 PRO A N 1
ATOM 1400 C CA . PRO A 1 187 ? -12.526 -3.019 17.729 1.00 95.94 187 PRO A CA 1
ATOM 1401 C C . PRO A 1 187 ? -11.130 -3.078 17.106 1.00 95.94 187 PRO A C 1
ATOM 1403 O O . PRO A 1 187 ? -10.127 -2.943 17.812 1.00 95.94 187 PRO A O 1
ATOM 1406 N N . VAL A 1 188 ? -11.067 -3.269 15.792 1.00 96.81 188 VAL A N 1
ATOM 1407 C CA . VAL A 1 188 ? -9.810 -3.403 15.054 1.00 96.81 188 VAL A CA 1
ATOM 1408 C C . VAL A 1 188 ? -9.682 -2.292 14.030 1.00 96.81 188 VAL A C 1
ATOM 1410 O O . VAL A 1 188 ? -10.648 -1.978 13.333 1.00 96.81 188 VAL A O 1
ATOM 1413 N N . ILE A 1 189 ? -8.488 -1.710 13.930 1.00 97.44 189 ILE A N 1
ATOM 1414 C CA . ILE A 1 189 ? -8.142 -0.755 12.879 1.00 97.44 189 ILE A CA 1
ATOM 1415 C C . ILE A 1 189 ? -6.882 -1.246 12.173 1.00 97.44 189 ILE A C 1
ATOM 1417 O O . ILE A 1 189 ? -5.847 -1.462 12.805 1.00 97.44 189 ILE A O 1
ATOM 1421 N N . VAL A 1 190 ? -6.994 -1.423 10.859 1.00 98.25 190 VAL A N 1
ATOM 1422 C CA . VAL A 1 190 ? -5.928 -1.911 9.987 1.00 98.25 190 VAL A CA 1
ATOM 1423 C C . VAL A 1 190 ? -5.509 -0.811 9.023 1.00 98.25 190 VAL A C 1
ATOM 1425 O O . VAL A 1 190 ? -6.367 -0.183 8.397 1.00 98.25 190 VAL A O 1
ATOM 1428 N N . ASP A 1 191 ? -4.205 -0.614 8.872 1.00 97.38 191 ASP A N 1
ATOM 1429 C CA . ASP A 1 191 ? -3.615 0.133 7.764 1.00 97.38 191 ASP A CA 1
ATOM 1430 C C . ASP A 1 191 ? -2.555 -0.705 7.028 1.00 97.38 191 ASP A C 1
ATOM 1432 O O . ASP A 1 191 ? -2.172 -1.807 7.443 1.00 97.38 191 ASP A O 1
ATOM 1436 N N . PHE A 1 192 ? -2.127 -0.193 5.878 1.00 97.56 192 PHE A N 1
ATOM 1437 C CA . PHE A 1 192 ? -1.118 -0.816 5.033 1.00 97.56 192 PHE A CA 1
ATOM 1438 C C . PHE A 1 192 ? 0.020 0.180 4.819 1.00 97.56 192 PHE A C 1
ATOM 1440 O O . PHE A 1 192 ? -0.203 1.325 4.430 1.00 97.56 192 PHE A O 1
ATOM 1447 N N . ILE A 1 193 ? 1.251 -0.231 5.119 1.00 96.50 193 ILE A N 1
ATOM 1448 C CA . ILE A 1 193 ? 2.419 0.662 5.124 1.00 96.50 193 ILE A CA 1
ATOM 1449 C C . ILE A 1 193 ? 3.631 -0.021 4.502 1.00 96.50 193 ILE A C 1
ATOM 1451 O O . ILE A 1 193 ? 3.618 -1.212 4.221 1.00 96.50 193 ILE A O 1
ATOM 1455 N N . PHE A 1 194 ? 4.714 0.718 4.297 1.00 96.00 194 PHE A N 1
ATOM 1456 C CA . PHE A 1 194 ? 6.038 0.133 4.109 1.00 96.00 194 PHE A CA 1
ATOM 1457 C C . PHE A 1 194 ? 7.092 1.070 4.690 1.00 96.00 194 PHE A C 1
ATOM 1459 O O . PHE A 1 194 ? 6.936 2.293 4.650 1.00 96.00 194 PHE A O 1
ATOM 1466 N N . THR A 1 195 ? 8.167 0.524 5.256 1.00 93.50 195 THR A N 1
ATOM 1467 C CA . THR A 1 195 ? 9.048 1.315 6.142 1.00 93.50 195 THR A CA 1
ATOM 1468 C C . THR A 1 195 ? 9.886 2.374 5.420 1.00 93.50 195 THR A C 1
ATOM 1470 O O . THR A 1 195 ? 10.368 3.318 6.048 1.00 93.50 195 THR A O 1
ATOM 1473 N N . THR A 1 196 ? 10.047 2.244 4.099 1.00 90.06 196 THR A N 1
ATOM 1474 C CA . THR A 1 196 ? 10.794 3.191 3.246 1.00 90.06 196 THR A CA 1
ATOM 1475 C C . THR A 1 196 ? 9.933 4.322 2.676 1.00 90.06 196 THR A C 1
ATOM 1477 O O . THR A 1 196 ? 10.446 5.216 2.008 1.00 90.06 196 THR A O 1
ATOM 1480 N N . CYS A 1 197 ? 8.635 4.321 2.968 1.00 87.75 197 CYS A N 1
ATOM 1481 C CA . CYS A 1 197 ? 7.695 5.364 2.585 1.00 87.75 197 CYS A CA 1
ATOM 1482 C C . CYS A 1 197 ? 7.959 6.665 3.358 1.00 87.75 197 CYS A C 1
ATOM 1484 O O . CYS A 1 197 ? 7.841 6.704 4.585 1.00 87.75 197 CYS A O 1
ATOM 1486 N N . THR A 1 198 ? 8.274 7.748 2.649 1.00 82.69 198 THR A N 1
ATOM 1487 C CA . THR A 1 198 ? 8.574 9.068 3.240 1.00 82.69 198 THR A CA 1
ATOM 1488 C C . THR A 1 198 ? 7.416 10.064 3.145 1.00 82.69 198 THR A C 1
ATOM 1490 O O . THR A 1 198 ? 7.566 11.214 3.548 1.00 82.69 198 THR A O 1
ATOM 1493 N N . THR A 1 199 ? 6.261 9.635 2.628 1.00 82.88 199 THR A N 1
ATOM 1494 C CA . THR A 1 199 ? 5.101 10.494 2.356 1.00 82.88 199 THR A CA 1
ATOM 1495 C C . THR A 1 199 ? 3.920 10.158 3.272 1.00 82.88 199 THR A C 1
ATOM 1497 O O . THR A 1 199 ? 3.829 10.675 4.382 1.00 82.88 199 THR A O 1
ATOM 1500 N N . ILE A 1 200 ? 3.014 9.280 2.839 1.00 87.06 200 ILE A N 1
ATOM 1501 C CA . ILE A 1 200 ? 1.720 9.034 3.491 1.00 87.06 200 ILE A CA 1
ATOM 1502 C C . ILE A 1 200 ? 1.820 8.102 4.699 1.00 87.06 200 ILE A C 1
ATOM 1504 O O . ILE A 1 200 ? 1.109 8.290 5.681 1.00 87.06 200 ILE A O 1
ATOM 1508 N N . CYS A 1 201 ? 2.720 7.121 4.669 1.00 90.94 201 CYS A N 1
ATOM 1509 C CA . CYS A 1 201 ? 2.779 6.079 5.694 1.00 90.94 201 CYS A CA 1
ATOM 1510 C C . CYS A 1 201 ? 3.177 6.627 7.078 1.00 90.94 201 CYS A C 1
ATOM 1512 O O . CYS A 1 201 ? 2.542 6.252 8.066 1.00 90.94 201 CYS A O 1
ATOM 1514 N N . PRO A 1 202 ? 4.126 7.587 7.178 1.00 88.06 202 PRO A N 1
ATOM 1515 C CA . PRO A 1 202 ? 4.376 8.291 8.432 1.00 88.06 202 PRO A CA 1
ATOM 1516 C C . PRO A 1 202 ? 3.151 9.039 8.972 1.00 88.06 202 PRO A C 1
ATOM 1518 O O . PRO A 1 202 ? 2.977 9.122 10.185 1.00 88.06 202 PRO A O 1
ATOM 1521 N N . VAL A 1 203 ? 2.280 9.557 8.097 1.00 87.62 203 VAL A N 1
ATOM 1522 C CA . VAL A 1 203 ? 1.037 10.233 8.505 1.00 87.62 203 VAL A CA 1
ATOM 1523 C C . VAL A 1 203 ? 0.027 9.225 9.057 1.00 87.62 203 VAL A C 1
ATOM 1525 O O . VAL A 1 203 ? -0.578 9.496 10.093 1.00 87.62 203 VAL A O 1
ATOM 1528 N N . LEU A 1 204 ? -0.113 8.054 8.422 1.00 93.62 204 LEU A N 1
ATOM 1529 C CA . LEU A 1 204 ? -0.969 6.963 8.910 1.00 93.62 204 LEU A CA 1
ATOM 1530 C C . LEU A 1 204 ? -0.532 6.481 10.301 1.00 93.62 204 LEU A C 1
ATOM 1532 O O . LEU A 1 204 ? -1.308 6.494 11.259 1.00 93.62 204 LEU A O 1
ATOM 1536 N N . SER A 1 205 ? 0.765 6.200 10.440 1.00 93.88 205 SER A N 1
ATOM 1537 C CA . SER A 1 205 ? 1.368 5.761 11.702 1.00 93.88 205 SER A CA 1
ATOM 1538 C C . SER A 1 205 ? 1.263 6.832 12.796 1.00 93.88 205 SER A C 1
ATOM 1540 O O . SER A 1 205 ? 0.949 6.540 13.953 1.00 93.88 205 SER A O 1
ATOM 1542 N N . ALA A 1 206 ? 1.438 8.110 12.445 1.00 90.06 206 ALA A N 1
ATOM 1543 C CA . ALA A 1 206 ? 1.169 9.209 13.366 1.00 90.06 206 ALA A CA 1
ATOM 1544 C C . ALA A 1 206 ? -0.317 9.280 13.760 1.00 90.06 206 ALA A C 1
ATOM 1546 O O . ALA A 1 206 ? -0.623 9.650 14.893 1.00 90.06 206 ALA A O 1
ATOM 1547 N N . GLY A 1 207 ? -1.243 8.920 12.868 1.00 91.94 207 GLY A N 1
ATOM 1548 C CA . GLY A 1 207 ? -2.672 8.790 13.151 1.00 91.94 207 GLY A CA 1
ATOM 1549 C C . GLY A 1 207 ? -2.952 7.779 14.264 1.00 91.94 207 GLY A C 1
ATOM 1550 O O . GLY A 1 207 ? -3.599 8.124 15.255 1.00 91.94 207 GLY A O 1
ATOM 1551 N N . PHE A 1 208 ? -2.386 6.576 14.165 1.00 94.81 208 PHE A N 1
ATOM 1552 C CA . PHE A 1 208 ? -2.498 5.535 15.195 1.00 94.81 208 PHE A CA 1
ATOM 1553 C C . PHE A 1 208 ? -1.831 5.933 16.513 1.00 94.81 208 PHE A C 1
ATOM 1555 O O . PHE A 1 208 ? -2.443 5.808 17.575 1.00 94.81 208 PHE A O 1
ATOM 1562 N N . SER A 1 209 ? -0.625 6.505 16.461 1.00 91.56 209 SER A N 1
ATOM 1563 C CA . SER A 1 209 ? 0.048 7.044 17.652 1.00 91.56 209 SER A CA 1
ATOM 1564 C C . SER A 1 209 ? -0.808 8.112 18.351 1.00 91.56 209 SER A C 1
ATOM 1566 O O . SER A 1 209 ? -1.001 8.091 19.570 1.00 91.56 209 SER A O 1
ATOM 1568 N N . ASN A 1 210 ? -1.422 9.010 17.575 1.00 90.38 210 ASN A N 1
ATOM 1569 C CA . ASN A 1 210 ? -2.332 10.027 18.089 1.00 90.38 210 ASN A CA 1
ATOM 1570 C C . ASN A 1 210 ? -3.611 9.446 18.691 1.00 90.38 210 ASN A C 1
ATOM 1572 O O . ASN A 1 210 ? -4.058 9.957 19.722 1.00 90.38 210 ASN A O 1
ATOM 1576 N N . LEU A 1 211 ? -4.208 8.436 18.054 1.00 91.94 211 LEU A N 1
ATOM 1577 C CA . LEU A 1 211 ? -5.386 7.746 18.568 1.00 91.94 211 LEU A CA 1
ATOM 1578 C C . LEU A 1 211 ? -5.065 7.113 19.924 1.00 91.94 211 LEU A C 1
ATOM 1580 O O . LEU A 1 211 ? -5.715 7.460 20.905 1.00 91.94 211 LEU A O 1
ATOM 1584 N N . ARG A 1 212 ? -3.996 6.309 20.013 1.00 91.38 212 ARG A N 1
ATOM 1585 C CA . ARG A 1 212 ? -3.550 5.683 21.272 1.00 91.38 212 ARG A CA 1
ATOM 1586 C C . ARG A 1 212 ? -3.322 6.715 22.370 1.00 91.38 212 ARG A C 1
ATOM 1588 O O . ARG A 1 212 ? -3.887 6.598 23.450 1.00 91.38 212 ARG A O 1
ATOM 1595 N N . ARG A 1 213 ? -2.568 7.780 22.075 1.00 88.56 213 ARG A N 1
ATOM 1596 C CA . ARG A 1 213 ? -2.317 8.868 23.034 1.00 88.56 213 ARG A CA 1
ATOM 1597 C C . ARG A 1 213 ? -3.603 9.550 23.506 1.00 88.56 213 ARG A C 1
ATOM 1599 O O . ARG A 1 213 ? -3.655 10.023 24.633 1.00 88.56 213 ARG A O 1
ATOM 1606 N N . THR A 1 214 ? -4.615 9.640 22.645 1.00 91.06 214 THR A N 1
ATOM 1607 C CA . THR A 1 214 ? -5.902 10.253 23.000 1.00 91.06 214 THR A CA 1
ATOM 1608 C C . THR A 1 214 ? -6.774 9.316 23.837 1.00 91.06 214 THR A C 1
ATOM 1610 O O . THR A 1 214 ? -7.509 9.802 24.688 1.00 91.06 214 THR A O 1
ATOM 1613 N N . LEU A 1 215 ? -6.682 8.002 23.616 1.00 90.75 215 LEU A N 1
ATOM 1614 C CA . LEU A 1 215 ? -7.377 6.987 24.414 1.00 90.75 215 LEU A CA 1
ATOM 1615 C C . LEU A 1 215 ? -6.734 6.773 25.793 1.00 90.75 215 LEU A C 1
ATOM 1617 O O . LEU A 1 215 ? -7.425 6.374 26.725 1.00 90.75 215 LEU A O 1
ATOM 1621 N N . GLY A 1 216 ? -5.433 7.045 25.940 1.00 90.69 216 GLY A N 1
ATOM 1622 C CA . GLY A 1 216 ? -4.724 6.865 27.208 1.00 90.69 216 GLY A CA 1
ATOM 1623 C C . GLY A 1 216 ? -4.842 5.421 27.693 1.00 90.69 216 GLY A C 1
ATOM 1624 O O . GLY A 1 216 ? -4.540 4.492 26.943 1.00 90.69 216 GLY A O 1
ATOM 1625 N N . ASP A 1 217 ? -5.346 5.238 28.912 1.00 90.25 217 ASP A N 1
ATOM 1626 C CA . ASP A 1 217 ? -5.549 3.917 29.510 1.00 90.25 217 ASP A CA 1
ATOM 1627 C C . ASP A 1 217 ? -6.490 3.036 28.685 1.00 90.25 217 ASP A C 1
ATOM 1629 O O . ASP A 1 217 ? -6.344 1.822 28.705 1.00 90.25 217 ASP A O 1
ATOM 1633 N N . GLU A 1 218 ? -7.416 3.601 27.905 1.00 91.00 218 GLU A N 1
ATOM 1634 C CA . GLU A 1 218 ? -8.345 2.831 27.069 1.00 91.00 218 GLU A CA 1
ATOM 1635 C C . GLU A 1 218 ? -7.707 2.280 25.788 1.00 91.00 218 GLU A C 1
ATOM 1637 O O . GLU A 1 218 ? -8.336 1.497 25.078 1.00 91.00 218 GLU A O 1
ATOM 1642 N N . ALA A 1 219 ? -6.448 2.620 25.491 1.00 90.56 219 ALA A N 1
ATOM 1643 C CA . ALA A 1 219 ? -5.774 2.164 24.277 1.00 90.56 219 ALA A CA 1
ATOM 1644 C C . ALA A 1 219 ? -5.686 0.628 24.162 1.00 90.56 219 ALA A C 1
ATOM 1646 O O . ALA A 1 219 ? -5.605 0.112 23.053 1.00 90.56 219 ALA A O 1
ATOM 1647 N N . HIS A 1 220 ? -5.758 -0.118 25.272 1.00 90.50 220 HIS A N 1
ATOM 1648 C CA . HIS A 1 220 ? -5.781 -1.588 25.261 1.00 90.50 220 HIS A CA 1
ATOM 1649 C C . HIS A 1 220 ? -7.096 -2.194 24.728 1.00 90.50 220 HIS A C 1
ATOM 1651 O O . HIS A 1 220 ? -7.151 -3.402 24.454 1.00 90.50 220 HIS A O 1
ATOM 1657 N N . LYS A 1 221 ? -8.161 -1.385 24.615 1.00 91.81 221 LYS A N 1
ATOM 1658 C CA . LYS A 1 221 ? -9.475 -1.804 24.107 1.00 91.81 221 LYS A CA 1
ATOM 1659 C C . LYS A 1 221 ? -9.508 -1.908 22.585 1.00 91.81 221 LYS A C 1
ATOM 1661 O O . LYS A 1 221 ? -10.335 -2.649 22.069 1.00 91.81 221 LYS A O 1
ATOM 1666 N N . VAL A 1 222 ? -8.604 -1.229 21.878 1.00 93.19 222 VAL A N 1
ATOM 1667 C CA . VAL A 1 222 ? -8.494 -1.270 20.414 1.00 93.19 222 VAL A CA 1
ATOM 1668 C C . VAL A 1 222 ? -7.311 -2.132 19.982 1.00 93.19 222 VAL A C 1
ATOM 1670 O O . VAL A 1 222 ? -6.242 -2.082 20.585 1.00 93.19 222 VAL A O 1
ATOM 1673 N N . GLN A 1 223 ? -7.495 -2.916 18.923 1.00 95.62 223 GLN A N 1
ATOM 1674 C CA . GLN A 1 223 ? -6.409 -3.614 18.245 1.00 95.62 223 GLN A CA 1
ATOM 1675 C C . GLN A 1 223 ? -5.971 -2.795 17.030 1.00 95.62 223 GLN A C 1
ATOM 1677 O O . GLN A 1 223 ? -6.737 -2.622 16.082 1.00 95.62 223 GLN A O 1
ATOM 1682 N N . LEU A 1 224 ? -4.734 -2.303 17.043 1.00 96.69 224 LEU A N 1
ATOM 1683 C CA . LEU A 1 224 ? -4.147 -1.629 15.886 1.00 96.69 224 LEU A CA 1
ATOM 1684 C C . LEU A 1 224 ? -3.232 -2.594 15.144 1.00 96.69 224 LEU A C 1
ATOM 1686 O O . LEU A 1 224 ? -2.452 -3.319 15.768 1.00 96.69 224 LEU A O 1
ATOM 1690 N N . VAL A 1 225 ? -3.348 -2.621 13.820 1.00 98.00 225 VAL A N 1
ATOM 1691 C CA . VAL A 1 225 ? -2.573 -3.521 12.965 1.00 98.00 225 VAL A CA 1
ATOM 1692 C C . VAL A 1 225 ? -2.069 -2.757 11.751 1.00 98.00 225 VAL A C 1
ATOM 1694 O O . VAL A 1 225 ? -2.859 -2.232 10.976 1.00 98.00 225 VAL A O 1
ATOM 1697 N N . SER A 1 226 ? -0.757 -2.734 11.565 1.00 98.12 226 SER A N 1
ATOM 1698 C CA . SER A 1 226 ? -0.118 -2.174 10.379 1.00 98.12 226 SER A CA 1
ATOM 1699 C C . SER A 1 226 ? 0.528 -3.288 9.582 1.00 98.12 226 SER A C 1
ATOM 1701 O O . SER A 1 226 ? 1.429 -3.966 10.068 1.00 98.12 226 SER A O 1
ATOM 1703 N N . ILE A 1 227 ? 0.060 -3.519 8.360 1.00 98.38 227 ILE A N 1
ATOM 1704 C CA . ILE A 1 227 ? 0.550 -4.624 7.530 1.00 98.38 227 ILE A CA 1
ATOM 1705 C C . ILE A 1 227 ? 1.496 -4.066 6.473 1.00 98.38 227 ILE A C 1
ATOM 1707 O O . ILE A 1 227 ? 1.122 -3.188 5.694 1.00 98.38 227 ILE A O 1
ATOM 1711 N N . SER A 1 228 ? 2.726 -4.580 6.428 1.00 98.00 228 SER A N 1
ATOM 1712 C CA . SER A 1 228 ? 3.676 -4.177 5.396 1.00 98.00 228 SER A CA 1
ATOM 1713 C C . SER A 1 228 ? 3.218 -4.642 4.014 1.00 98.00 228 SER A C 1
ATOM 1715 O O . SER A 1 228 ? 2.859 -5.805 3.829 1.00 98.00 228 SER A O 1
ATOM 1717 N N . ILE A 1 229 ? 3.286 -3.748 3.027 1.00 96.75 229 ILE A N 1
ATOM 1718 C CA . ILE A 1 229 ? 3.095 -4.063 1.604 1.00 96.75 229 ILE A CA 1
ATOM 1719 C C . ILE A 1 229 ? 4.414 -4.403 0.891 1.00 96.75 229 ILE A C 1
ATOM 1721 O O . ILE A 1 229 ? 4.405 -4.727 -0.294 1.00 96.75 229 ILE A O 1
ATOM 1725 N N . ASP A 1 230 ? 5.544 -4.343 1.604 1.00 96.44 230 ASP A N 1
ATOM 1726 C CA . ASP A 1 230 ? 6.902 -4.561 1.088 1.00 96.44 230 ASP A CA 1
ATOM 1727 C C . ASP A 1 230 ? 7.671 -5.632 1.898 1.00 96.44 230 ASP A C 1
ATOM 1729 O O . ASP A 1 230 ? 8.736 -5.362 2.464 1.00 96.44 230 ASP A O 1
ATOM 1733 N N . PRO A 1 231 ? 7.159 -6.876 1.969 1.00 95.81 231 PRO A N 1
ATOM 1734 C CA . PRO A 1 231 ? 7.695 -7.927 2.843 1.00 95.81 231 PRO A CA 1
ATOM 1735 C C . PRO A 1 231 ? 9.128 -8.366 2.510 1.00 95.81 231 PRO A C 1
ATOM 1737 O O . PRO A 1 231 ? 9.809 -8.987 3.327 1.00 95.81 231 PRO A O 1
ATOM 1740 N N . GLU A 1 232 ? 9.608 -8.074 1.300 1.00 93.06 232 GLU A N 1
ATOM 1741 C CA . GLU A 1 232 ? 10.972 -8.408 0.885 1.00 93.06 232 GLU A CA 1
ATOM 1742 C C . GLU A 1 232 ? 11.999 -7.541 1.625 1.00 93.06 232 GLU A C 1
ATOM 1744 O O . GLU A 1 232 ? 13.061 -8.043 2.014 1.00 93.06 232 GLU A O 1
ATOM 1749 N N . ASN A 1 233 ? 11.641 -6.277 1.883 1.00 94.12 233 ASN A N 1
ATOM 1750 C CA . ASN A 1 233 ? 12.486 -5.289 2.544 1.00 94.12 233 ASN A CA 1
ATOM 1751 C C . ASN A 1 233 ? 12.143 -5.100 4.021 1.00 94.12 233 ASN A C 1
ATOM 1753 O O . ASN A 1 233 ? 13.059 -4.870 4.814 1.00 94.12 233 ASN A O 1
ATOM 1757 N N . ASP A 1 234 ? 10.868 -5.199 4.386 1.00 97.31 234 ASP A N 1
ATOM 1758 C CA . ASP A 1 234 ? 10.355 -4.942 5.728 1.00 97.31 234 ASP A CA 1
ATOM 1759 C C . ASP A 1 234 ? 10.389 -6.214 6.583 1.00 97.31 234 ASP A C 1
ATOM 1761 O O . ASP A 1 234 ? 9.392 -6.917 6.766 1.00 97.31 234 ASP A O 1
ATOM 1765 N N . ARG A 1 235 ? 11.582 -6.517 7.098 1.00 97.25 235 ARG A N 1
ATOM 1766 C CA . ARG A 1 235 ? 11.808 -7.571 8.099 1.00 97.25 235 ARG A CA 1
ATOM 1767 C C . ARG A 1 235 ? 11.389 -7.098 9.499 1.00 97.25 235 ARG A C 1
ATOM 1769 O O . ARG A 1 235 ? 11.324 -5.881 9.704 1.00 97.25 235 ARG A O 1
ATOM 1776 N N . PRO A 1 236 ? 11.128 -8.017 10.453 1.00 97.69 236 PRO A N 1
ATOM 1777 C CA . PRO A 1 236 ? 10.699 -7.674 11.812 1.00 97.69 236 PRO A CA 1
ATOM 1778 C C . PRO A 1 236 ? 11.514 -6.551 12.457 1.00 97.69 236 PRO A C 1
ATOM 1780 O O . PRO A 1 236 ? 10.949 -5.606 12.997 1.00 97.69 236 PRO A O 1
ATOM 1783 N N . GLU A 1 237 ? 12.835 -6.572 12.293 1.00 96.75 237 GLU A N 1
ATOM 1784 C CA . GLU A 1 237 ? 13.741 -5.585 12.878 1.00 96.75 237 GLU A CA 1
ATOM 1785 C C . GLU A 1 237 ? 13.494 -4.179 12.312 1.00 96.75 237 GLU A C 1
ATOM 1787 O O . GLU A 1 237 ? 13.468 -3.201 13.056 1.00 96.75 237 GLU A O 1
ATOM 1792 N N . LYS A 1 238 ? 13.249 -4.063 10.997 1.00 96.94 238 LYS A N 1
ATOM 1793 C CA . LYS A 1 238 ? 12.930 -2.770 10.371 1.00 96.94 238 LYS A CA 1
ATOM 1794 C C . LYS A 1 238 ? 11.554 -2.270 10.778 1.00 96.94 238 LYS A C 1
ATOM 1796 O O . LYS A 1 238 ? 11.398 -1.070 10.992 1.00 96.94 238 LYS A O 1
ATOM 1801 N N . LEU A 1 239 ? 10.575 -3.169 10.888 1.00 97.44 239 LEU A N 1
ATOM 1802 C CA . LEU A 1 239 ? 9.246 -2.824 11.385 1.00 97.44 239 LEU A CA 1
ATOM 1803 C C . LEU A 1 239 ? 9.322 -2.300 12.817 1.00 97.44 239 LEU A C 1
ATOM 1805 O O . LEU A 1 239 ? 8.736 -1.263 13.111 1.00 97.44 239 LEU A O 1
ATOM 1809 N N . LYS A 1 240 ? 10.114 -2.953 13.672 1.00 95.94 240 LYS A N 1
ATOM 1810 C CA . LYS A 1 240 ? 10.363 -2.520 15.046 1.00 95.94 240 LYS A CA 1
ATOM 1811 C C . LYS A 1 240 ? 10.985 -1.128 15.096 1.00 95.94 240 LYS A C 1
ATOM 1813 O O . LYS A 1 240 ? 10.419 -0.231 15.712 1.00 95.94 240 LYS A O 1
ATOM 1818 N N . THR A 1 241 ? 12.075 -0.905 14.358 1.00 94.75 241 THR A N 1
ATOM 1819 C CA . THR A 1 241 ? 12.715 0.418 14.261 1.00 94.75 241 THR A CA 1
ATOM 1820 C C . THR A 1 241 ? 11.778 1.486 13.693 1.00 94.75 241 THR A C 1
ATOM 1822 O O . THR A 1 241 ? 11.872 2.656 14.061 1.00 94.75 241 THR A O 1
ATOM 1825 N N . TYR A 1 242 ? 10.892 1.128 12.764 1.00 95.12 242 TYR A N 1
ATOM 1826 C CA . TYR A 1 242 ? 9.907 2.059 12.225 1.00 95.12 242 TYR A CA 1
ATOM 1827 C C . TYR A 1 242 ? 8.861 2.427 13.283 1.00 95.12 242 TYR A C 1
ATOM 1829 O O . TYR A 1 242 ? 8.638 3.611 13.524 1.00 95.12 242 TYR A O 1
ATOM 1837 N N . LEU A 1 243 ? 8.285 1.427 13.952 1.00 94.44 243 LEU A N 1
ATOM 1838 C CA . LEU A 1 243 ? 7.286 1.569 15.011 1.00 94.44 243 LEU A CA 1
ATOM 1839 C C . LEU A 1 243 ? 7.806 2.400 16.203 1.00 94.44 243 LEU A C 1
ATOM 1841 O O . LEU A 1 243 ? 7.084 3.256 16.722 1.00 94.44 243 LEU A O 1
ATOM 1845 N N . GLU A 1 244 ? 9.069 2.218 16.601 1.00 91.75 244 GLU A N 1
ATOM 1846 C CA . GLU A 1 244 ? 9.715 2.976 17.685 1.00 91.75 244 GLU A CA 1
ATOM 1847 C C . GLU A 1 244 ? 9.674 4.496 17.454 1.00 91.75 244 GLU A C 1
ATOM 1849 O O . GLU A 1 244 ? 9.467 5.259 18.400 1.00 91.75 244 GLU A O 1
ATOM 1854 N N . ARG A 1 245 ? 9.764 4.957 16.196 1.00 90.06 245 ARG A N 1
ATOM 1855 C CA . ARG A 1 245 ? 9.674 6.392 15.841 1.00 90.06 245 ARG A CA 1
ATOM 1856 C C . ARG A 1 245 ? 8.319 7.007 16.185 1.00 90.06 245 ARG A C 1
ATOM 1858 O O . ARG A 1 245 ? 8.219 8.224 16.323 1.00 90.06 245 ARG A O 1
ATOM 1865 N N . PHE A 1 246 ? 7.287 6.178 16.317 1.00 88.56 246 PHE A N 1
ATOM 1866 C CA . PHE A 1 246 ? 5.922 6.584 16.643 1.00 88.56 246 PHE A CA 1
ATOM 1867 C C . PHE A 1 246 ? 5.540 6.256 18.096 1.00 88.56 246 PHE A C 1
ATOM 1869 O O . PHE A 1 246 ? 4.386 6.464 18.483 1.00 88.56 246 PHE A O 1
ATOM 1876 N N . GLY A 1 247 ? 6.498 5.781 18.908 1.00 80.62 247 GLY A N 1
ATOM 1877 C CA . GLY A 1 247 ? 6.328 5.515 20.339 1.00 80.62 247 GLY A CA 1
ATOM 1878 C C . GLY A 1 247 ? 5.461 4.293 20.659 1.00 80.62 247 GLY A C 1
ATOM 1879 O O . GLY A 1 247 ? 4.745 4.297 21.662 1.00 80.62 247 GLY A O 1
ATOM 1880 N N . GLY A 1 248 ? 5.445 3.271 19.798 1.00 67.06 248 GLY A N 1
ATOM 1881 C CA . GLY A 1 248 ? 4.572 2.109 19.979 1.00 67.06 248 GLY A CA 1
ATOM 1882 C C . GLY A 1 248 ? 5.293 0.834 20.408 1.00 67.06 248 GLY A C 1
ATOM 1883 O O . GLY A 1 248 ? 6.187 0.371 19.719 1.00 67.06 248 GLY A O 1
ATOM 1884 N N . PRO A 1 249 ? 4.923 0.264 21.561 1.00 61.06 249 PRO A N 1
ATOM 1885 C CA . PRO A 1 249 ? 5.092 -1.186 21.713 1.00 61.06 249 PRO A CA 1
ATOM 1886 C C . PRO A 1 249 ? 3.872 -1.931 22.284 1.00 61.06 249 PRO A C 1
ATOM 1888 O O . PRO A 1 249 ? 3.812 -3.146 22.172 1.00 61.06 249 PRO A O 1
ATOM 1891 N N . GLU A 1 250 ? 2.863 -1.259 22.849 1.00 67.31 250 GLU A N 1
ATOM 1892 C CA . GLU A 1 250 ? 1.722 -1.954 23.478 1.00 67.31 250 GLU A CA 1
ATOM 1893 C C . GLU A 1 250 ? 0.440 -1.900 22.628 1.00 67.31 250 GLU A C 1
ATOM 1895 O O . GLU A 1 250 ? -0.138 -0.829 22.420 1.00 67.31 250 GLU A O 1
ATOM 1900 N N . GLY A 1 251 ? -0.022 -3.063 22.153 1.00 75.69 251 GLY A N 1
ATOM 1901 C CA . GLY A 1 251 ? -1.313 -3.236 21.464 1.00 75.69 251 GLY A CA 1
ATOM 1902 C C . GLY A 1 251 ? -1.349 -2.831 19.984 1.00 75.69 251 GLY A C 1
ATOM 1903 O O . GLY A 1 251 ? -2.423 -2.825 19.381 1.00 75.69 251 GLY A O 1
ATOM 1904 N N . TRP A 1 252 ? -0.198 -2.494 19.393 1.00 93.88 252 TRP A N 1
ATOM 1905 C CA . TRP A 1 252 ? -0.067 -2.166 17.972 1.00 93.88 252 TRP A CA 1
ATOM 1906 C C . TRP A 1 252 ? 0.888 -3.144 17.287 1.00 93.88 252 TRP A C 1
ATOM 1908 O O . TRP A 1 252 ? 2.096 -3.091 17.499 1.00 93.88 252 TRP A O 1
ATOM 1918 N N . GLU A 1 253 ? 0.329 -4.028 16.464 1.00 96.31 253 GLU A N 1
ATOM 1919 C CA . GLU A 1 253 ? 1.078 -5.050 15.732 1.00 96.31 253 GLU A CA 1
ATOM 1920 C C . GLU A 1 253 ? 1.518 -4.520 14.365 1.00 96.31 253 GLU A C 1
ATOM 1922 O O . GLU A 1 253 ? 0.682 -4.091 13.569 1.00 96.31 253 GLU A O 1
ATOM 1927 N N . PHE A 1 254 ? 2.813 -4.597 14.060 1.00 97.50 254 PHE A N 1
ATOM 1928 C CA . PHE A 1 254 ? 3.326 -4.421 12.702 1.00 97.50 254 PHE A CA 1
ATOM 1929 C C . PHE A 1 254 ? 3.620 -5.790 12.104 1.00 97.50 254 PHE A C 1
ATOM 1931 O O . PHE A 1 254 ? 4.481 -6.508 12.604 1.00 97.50 254 PHE A O 1
ATOM 1938 N N . LEU A 1 255 ? 2.928 -6.150 11.028 1.00 98.50 255 LEU A N 1
ATOM 1939 C CA . LEU A 1 255 ? 2.974 -7.490 10.451 1.00 98.50 255 LEU A CA 1
ATOM 1940 C C . LEU A 1 255 ? 3.685 -7.505 9.093 1.00 98.50 255 LEU A C 1
ATOM 1942 O O . LEU A 1 255 ? 3.447 -6.662 8.231 1.00 98.50 255 LEU A O 1
ATOM 1946 N N . THR A 1 256 ? 4.515 -8.522 8.885 1.00 98.56 256 THR A N 1
ATOM 1947 C CA . THR A 1 256 ? 5.139 -8.900 7.607 1.00 98.56 256 THR A CA 1
ATOM 1948 C C . THR A 1 256 ? 5.042 -10.415 7.417 1.00 98.56 256 THR A C 1
ATOM 1950 O O . THR A 1 256 ? 4.459 -11.122 8.237 1.00 98.56 256 THR A O 1
ATOM 1953 N N . GLY A 1 257 ? 5.589 -10.961 6.339 1.00 97.19 257 GLY A N 1
ATOM 1954 C CA . GLY A 1 257 ? 5.566 -12.399 6.089 1.00 97.19 257 GLY A CA 1
ATOM 1955 C C . GLY A 1 257 ? 6.264 -12.759 4.792 1.00 97.19 257 GLY A C 1
ATOM 1956 O O . GLY A 1 257 ? 7.084 -11.999 4.278 1.00 97.19 257 GLY A O 1
ATOM 1957 N N . SER A 1 258 ? 5.938 -13.920 4.230 1.00 96.81 258 SER A N 1
ATOM 1958 C CA . SER A 1 258 ? 6.344 -14.203 2.856 1.00 96.81 258 SER A CA 1
ATOM 1959 C C . SER A 1 258 ? 5.595 -13.300 1.870 1.00 96.81 258 SER A C 1
ATOM 1961 O O . SER A 1 258 ? 4.472 -12.848 2.116 1.00 96.81 258 SER A O 1
ATOM 1963 N N . ARG A 1 259 ? 6.201 -13.086 0.697 1.00 92.12 259 ARG A N 1
ATOM 1964 C CA . ARG A 1 259 ? 5.578 -12.357 -0.419 1.00 92.12 259 ARG A CA 1
ATOM 1965 C C . ARG A 1 259 ? 4.212 -12.937 -0.799 1.00 92.12 259 ARG A C 1
ATOM 1967 O O . ARG A 1 259 ? 3.294 -12.197 -1.142 1.00 92.12 259 ARG A O 1
ATOM 1974 N N . GLU A 1 260 ? 4.074 -14.258 -0.727 1.00 93.88 260 GLU A N 1
ATOM 1975 C CA . GLU A 1 260 ? 2.825 -14.952 -1.024 1.00 93.88 260 GLU A CA 1
ATOM 1976 C C . GLU A 1 260 ? 1.750 -14.679 0.036 1.00 93.88 260 GLU A C 1
ATOM 1978 O O . GLU A 1 260 ? 0.622 -14.323 -0.309 1.00 93.88 260 GLU A O 1
ATOM 1983 N N . GLU A 1 261 ? 2.089 -14.808 1.322 1.00 96.50 261 GLU A N 1
ATOM 1984 C CA . GLU A 1 261 ? 1.158 -14.570 2.429 1.00 96.50 261 GLU A CA 1
ATOM 1985 C C . GLU A 1 261 ? 0.665 -13.130 2.448 1.00 96.50 261 GLU A C 1
ATOM 1987 O O . GLU A 1 261 ? -0.545 -12.911 2.414 1.00 96.50 261 GLU A O 1
ATOM 1992 N N . VAL A 1 262 ? 1.580 -12.159 2.406 1.00 97.38 262 VAL A N 1
ATOM 1993 C CA . VAL A 1 262 ? 1.216 -10.739 2.351 1.00 97.38 262 VAL A CA 1
ATOM 1994 C C . VAL A 1 262 ? 0.394 -10.450 1.098 1.00 97.38 262 VAL A C 1
ATOM 1996 O O . VAL A 1 262 ? -0.662 -9.833 1.191 1.00 97.38 262 VAL A O 1
ATOM 1999 N N . GLY A 1 263 ? 0.780 -10.979 -0.066 1.00 94.94 263 GLY A N 1
ATOM 2000 C CA . GLY A 1 263 ? -0.001 -10.823 -1.292 1.00 94.94 263 GLY A CA 1
ATOM 2001 C C . GLY A 1 263 ? -1.443 -11.339 -1.171 1.00 94.94 263 GLY A C 1
ATOM 2002 O O . GLY A 1 263 ? -2.360 -10.708 -1.699 1.00 94.94 263 GLY A O 1
ATOM 2003 N N . ARG A 1 264 ? -1.671 -12.458 -0.465 1.00 96.44 264 ARG A N 1
ATOM 2004 C CA . ARG A 1 264 ? -3.028 -12.964 -0.174 1.00 96.44 264 ARG A CA 1
ATOM 2005 C C . ARG A 1 264 ? -3.813 -12.000 0.713 1.00 96.44 264 ARG A C 1
ATOM 2007 O O . ARG A 1 264 ? -4.980 -11.754 0.423 1.00 96.44 264 ARG A O 1
ATOM 2014 N N . VAL A 1 265 ? -3.179 -11.431 1.737 1.00 97.88 265 VAL A N 1
ATOM 2015 C CA . VAL A 1 265 ? -3.796 -10.433 2.629 1.00 97.88 265 VAL A CA 1
ATOM 2016 C C . VAL A 1 265 ? -4.196 -9.180 1.862 1.00 97.88 265 VAL A C 1
ATOM 2018 O O . VAL A 1 265 ? -5.355 -8.775 1.913 1.00 97.88 265 VAL A O 1
ATOM 2021 N N . LEU A 1 266 ? -3.274 -8.602 1.090 1.00 96.50 266 LEU A N 1
ATOM 2022 C CA . LEU A 1 266 ? -3.538 -7.381 0.330 1.00 96.50 266 LEU A CA 1
ATOM 2023 C C . LEU A 1 266 ? -4.680 -7.564 -0.673 1.00 96.50 266 LEU A C 1
ATOM 2025 O O . LEU A 1 266 ? -5.521 -6.679 -0.821 1.00 96.50 266 LEU A O 1
ATOM 2029 N N . ARG A 1 267 ? -4.747 -8.720 -1.345 1.00 94.88 267 ARG A N 1
ATOM 2030 C CA . ARG A 1 267 ? -5.859 -9.037 -2.252 1.00 94.88 267 ARG A CA 1
ATOM 2031 C C . ARG A 1 267 ? -7.179 -9.214 -1.507 1.00 94.88 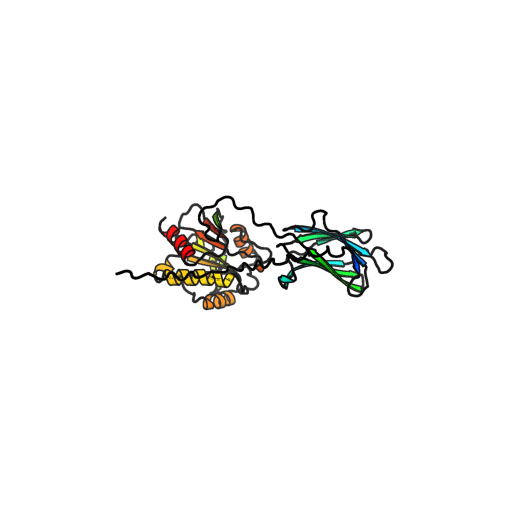267 ARG A C 1
ATOM 2033 O O . ARG A 1 267 ? -8.184 -8.693 -1.968 1.00 94.88 267 ARG A O 1
ATOM 2040 N N . ALA A 1 268 ? -7.178 -9.886 -0.355 1.00 95.94 268 ALA A N 1
ATOM 2041 C CA . ALA A 1 268 ? -8.390 -10.089 0.439 1.00 95.94 268 ALA A CA 1
ATOM 2042 C C . ALA A 1 268 ? -9.025 -8.773 0.922 1.00 95.94 268 ALA A C 1
ATOM 2044 O O . ALA A 1 268 ? -10.243 -8.698 1.051 1.00 95.94 268 ALA A O 1
ATOM 2045 N N . PHE A 1 269 ? -8.210 -7.740 1.145 1.00 96.31 269 PHE A N 1
ATOM 2046 C CA . PHE A 1 269 ? -8.650 -6.418 1.595 1.00 96.31 269 PHE A CA 1
ATOM 2047 C C . PHE A 1 269 ? -8.793 -5.372 0.475 1.00 96.31 269 PHE A C 1
ATOM 2049 O O . PHE A 1 269 ? -9.017 -4.190 0.755 1.00 96.31 269 PHE A O 1
ATOM 2056 N N . ASN A 1 270 ? -8.654 -5.766 -0.798 1.00 94.75 270 ASN A N 1
ATOM 2057 C CA . ASN A 1 270 ? -8.615 -4.835 -1.935 1.00 94.75 270 ASN A CA 1
ATOM 2058 C C . ASN A 1 270 ? -7.615 -3.678 -1.700 1.00 94.75 270 ASN A C 1
ATOM 2060 O O . ASN A 1 270 ? -7.925 -2.501 -1.911 1.00 94.75 270 ASN A O 1
ATOM 2064 N N . ALA A 1 271 ? -6.439 -4.028 -1.175 1.00 92.69 271 ALA A N 1
ATOM 2065 C CA . ALA A 1 271 ? -5.317 -3.140 -0.867 1.00 92.69 271 ALA A CA 1
ATOM 2066 C C . ALA A 1 271 ? -4.059 -3.481 -1.690 1.00 92.69 271 ALA A C 1
ATOM 2068 O O . ALA A 1 271 ? -3.018 -2.846 -1.538 1.00 92.69 271 ALA A O 1
ATOM 2069 N N . PHE A 1 272 ? -4.141 -4.499 -2.556 1.00 88.44 272 PHE A N 1
ATOM 2070 C CA . PHE A 1 272 ? -3.046 -4.890 -3.434 1.00 88.44 272 PHE A CA 1
ATOM 2071 C C . PHE A 1 272 ? -2.776 -3.805 -4.473 1.00 88.44 272 PHE A C 1
ATOM 2073 O O . PHE A 1 272 ? -3.662 -3.430 -5.238 1.00 88.44 272 PHE A O 1
ATOM 2080 N N . VAL A 1 273 ? -1.526 -3.358 -4.521 1.00 76.81 273 VAL A N 1
ATOM 2081 C CA . VAL A 1 273 ? -1.004 -2.448 -5.536 1.00 76.81 273 VAL A CA 1
ATOM 2082 C C . VAL A 1 273 ? 0.217 -3.081 -6.183 1.00 76.81 273 VAL A C 1
ATOM 2084 O O . VAL A 1 273 ? 0.967 -3.808 -5.532 1.00 76.81 273 VAL A O 1
ATOM 2087 N N . VAL A 1 274 ? 0.402 -2.829 -7.477 1.00 67.31 274 VAL A N 1
ATOM 2088 C CA . VAL A 1 274 ? 1.588 -3.306 -8.201 1.00 67.31 274 VAL A CA 1
ATOM 2089 C C . VAL A 1 274 ? 2.818 -2.505 -7.781 1.00 67.31 274 VAL A C 1
ATOM 2091 O O . VAL A 1 274 ? 3.880 -3.064 -7.521 1.00 67.31 274 VAL A O 1
ATOM 2094 N N . ASP A 1 275 ? 2.640 -1.191 -7.671 1.00 72.56 275 ASP A N 1
ATOM 2095 C CA . ASP A 1 275 ? 3.622 -0.260 -7.146 1.00 72.56 275 ASP A CA 1
ATOM 2096 C C . ASP A 1 275 ? 3.279 0.105 -5.705 1.00 72.56 275 ASP A C 1
ATOM 2098 O O . ASP A 1 275 ? 2.247 0.731 -5.452 1.00 72.56 275 ASP A O 1
ATOM 2102 N N . LYS A 1 276 ? 4.173 -0.201 -4.764 1.00 75.50 276 LYS A N 1
ATOM 2103 C CA . LYS A 1 276 ? 4.011 0.219 -3.367 1.00 75.50 276 LYS A CA 1
ATOM 2104 C C . LYS A 1 276 ? 3.914 1.745 -3.207 1.00 75.50 276 LYS A C 1
ATOM 2106 O O . LYS A 1 276 ? 3.247 2.208 -2.290 1.00 75.50 276 LYS A O 1
ATOM 2111 N N . MET A 1 277 ? 4.508 2.532 -4.109 1.00 75.12 277 MET A N 1
ATOM 2112 C CA . MET A 1 277 ? 4.395 3.998 -4.134 1.00 75.12 277 MET A CA 1
ATOM 2113 C C . MET A 1 277 ? 3.024 4.485 -4.616 1.00 75.12 277 MET A C 1
ATOM 2115 O O . MET A 1 277 ? 2.639 5.606 -4.298 1.00 75.12 277 MET A O 1
ATOM 2119 N N . SER A 1 278 ? 2.273 3.648 -5.339 1.00 74.38 278 SER A N 1
ATOM 2120 C CA . SER A 1 278 ? 0.885 3.923 -5.738 1.00 74.38 278 SER A CA 1
ATOM 2121 C C . SER A 1 278 ? -0.128 3.503 -4.666 1.00 74.38 278 SER A C 1
ATOM 2123 O O . SER A 1 278 ? -1.334 3.552 -4.902 1.00 74.38 278 SER A O 1
ATOM 2125 N N . HIS A 1 279 ? 0.338 3.061 -3.493 1.00 80.12 279 HIS A N 1
ATOM 2126 C CA . HIS A 1 279 ? -0.542 2.762 -2.374 1.00 80.12 279 HIS A CA 1
ATOM 2127 C C . HIS A 1 279 ? -1.219 4.037 -1.858 1.00 80.12 279 HIS A C 1
ATOM 2129 O O . HIS A 1 279 ? -0.564 4.984 -1.421 1.00 80.12 279 HIS A O 1
ATOM 2135 N N . GLU A 1 280 ? -2.548 4.049 -1.900 1.00 83.62 280 GLU A N 1
ATOM 2136 C CA . GLU A 1 280 ? -3.358 5.139 -1.368 1.00 83.62 280 GLU A CA 1
ATOM 2137 C C . GLU A 1 280 ? -3.560 4.988 0.147 1.00 83.62 280 GLU A C 1
ATOM 2139 O O . GLU A 1 280 ? -3.704 3.864 0.627 1.00 83.62 280 GLU A O 1
ATOM 2144 N N . PRO A 1 281 ? -3.672 6.096 0.904 1.00 89.75 281 PRO A N 1
ATOM 2145 C CA . PRO A 1 281 ? -4.004 6.040 2.323 1.00 89.75 281 PRO A CA 1
ATOM 2146 C C . PRO A 1 281 ? -5.307 5.269 2.561 1.00 89.75 281 PRO A C 1
ATOM 2148 O O . PRO A 1 281 ? -6.357 5.631 2.019 1.00 89.75 281 PRO A O 1
ATOM 2151 N N . LEU A 1 282 ? -5.235 4.223 3.382 1.00 94.88 282 LEU A N 1
ATOM 2152 C CA . LEU A 1 282 ? -6.349 3.321 3.642 1.00 94.88 282 LEU A CA 1
ATOM 2153 C C . LEU A 1 282 ? -6.409 2.954 5.123 1.00 94.88 282 LEU A C 1
ATOM 2155 O O . LEU A 1 282 ? -5.445 2.422 5.668 1.00 94.88 282 LEU A O 1
ATOM 2159 N N . TYR A 1 283 ? -7.574 3.169 5.729 1.00 96.88 283 TYR A N 1
ATOM 2160 C CA . TYR A 1 283 ? -7.929 2.581 7.017 1.00 96.88 283 TYR A CA 1
ATOM 2161 C C . TYR A 1 283 ? -9.103 1.629 6.840 1.00 96.88 283 TYR A C 1
ATOM 2163 O O . TYR A 1 283 ? -10.110 1.969 6.209 1.00 96.88 283 TYR A O 1
ATOM 2171 N N . LEU A 1 284 ? -8.992 0.450 7.437 1.00 97.94 284 LEU A N 1
ATOM 2172 C CA . LEU A 1 284 ? -10.086 -0.501 7.566 1.00 97.94 284 LEU A CA 1
ATOM 2173 C C . LEU A 1 284 ? -10.441 -0.630 9.040 1.00 97.94 284 LEU A C 1
ATOM 2175 O O . LEU A 1 284 ? -9.569 -0.904 9.858 1.00 97.94 284 LEU A O 1
ATOM 2179 N N . LEU A 1 285 ? -11.708 -0.420 9.379 1.00 97.75 285 LEU A N 1
ATOM 2180 C CA . LEU A 1 285 ? -12.191 -0.478 10.752 1.00 97.75 285 LEU A CA 1
ATOM 2181 C C . LEU A 1 285 ? -13.255 -1.564 10.877 1.00 97.75 285 LEU A C 1
ATOM 2183 O O . LEU A 1 285 ? -14.150 -1.662 10.033 1.00 97.75 285 LEU A O 1
ATOM 2187 N N . HIS A 1 286 ? -13.183 -2.349 11.945 1.00 96.50 286 HIS A N 1
ATOM 2188 C CA . HIS A 1 286 ? -14.149 -3.401 12.233 1.00 96.50 286 HIS A CA 1
ATOM 2189 C C . HIS A 1 286 ? -14.516 -3.396 13.710 1.00 96.50 286 HIS A C 1
ATOM 2191 O O . HIS A 1 286 ? -13.657 -3.585 14.572 1.00 96.50 286 HIS A O 1
ATOM 2197 N N . ALA A 1 287 ? -15.798 -3.180 14.001 1.00 95.75 287 ALA A N 1
ATOM 2198 C CA . ALA A 1 287 ? -16.314 -3.356 15.350 1.00 95.75 287 ALA A CA 1
ATOM 2199 C C . ALA A 1 287 ? -16.516 -4.856 15.633 1.00 95.75 287 ALA A C 1
ATOM 2201 O O . ALA A 1 287 ? -16.758 -5.624 14.694 1.00 95.75 287 ALA A O 1
ATOM 2202 N N . PRO A 1 288 ? -16.465 -5.291 16.900 1.00 91.62 288 PRO A N 1
ATOM 2203 C CA . PRO A 1 288 ? -16.782 -6.668 17.260 1.00 91.62 288 PRO A CA 1
ATOM 2204 C C . PRO A 1 288 ? -18.146 -7.081 16.696 1.00 91.62 288 PRO A C 1
ATOM 2206 O O . PRO A 1 288 ? -19.127 -6.358 16.848 1.00 91.62 288 PRO A O 1
ATOM 2209 N N . ASN A 1 289 ? -18.210 -8.240 16.036 1.00 86.62 289 ASN A N 1
ATOM 2210 C CA . ASN A 1 289 ? -19.436 -8.805 15.451 1.00 86.62 289 ASN A CA 1
ATOM 2211 C C . ASN A 1 289 ? -20.146 -7.923 14.403 1.00 86.62 289 ASN A C 1
ATOM 2213 O O . ASN A 1 289 ? -21.297 -8.197 14.055 1.00 86.62 289 ASN A O 1
ATOM 2217 N N . ALA A 1 290 ? -19.499 -6.872 13.888 1.00 92.12 290 ALA A N 1
ATOM 2218 C CA . ALA A 1 290 ? -20.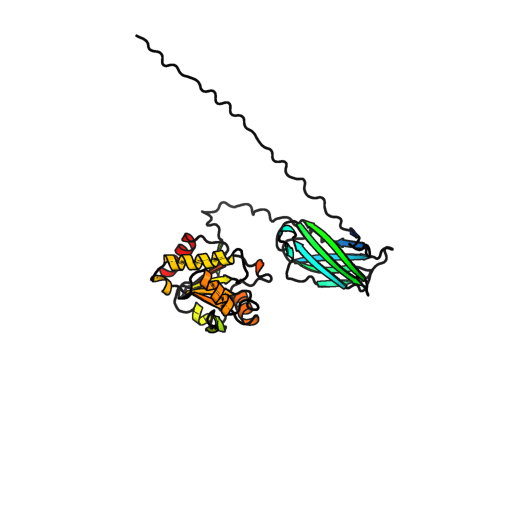073 -6.092 12.802 1.00 92.12 290 ALA A CA 1
ATOM 2219 C C . ALA A 1 290 ? -20.232 -6.966 11.545 1.00 92.12 290 ALA A C 1
ATOM 2221 O O . ALA A 1 290 ? -19.349 -7.763 11.238 1.00 92.12 290 ALA A O 1
ATOM 2222 N N . PRO A 1 291 ? -21.330 -6.814 10.784 1.00 90.25 291 PRO A N 1
ATOM 2223 C CA . PRO A 1 291 ? -21.519 -7.588 9.560 1.00 90.25 291 PRO A CA 1
ATOM 2224 C C . PRO A 1 291 ? -20.559 -7.161 8.443 1.00 90.25 291 PRO A C 1
ATOM 2226 O O . PRO A 1 291 ? -20.278 -7.954 7.554 1.00 90.25 291 PRO A O 1
ATOM 2229 N N . GLN A 1 292 ? -20.084 -5.910 8.473 1.00 94.56 292 GLN A N 1
ATOM 2230 C CA . GLN A 1 292 ? -19.254 -5.319 7.427 1.00 94.56 292 GLN A CA 1
ATOM 2231 C C . GLN A 1 292 ? -18.147 -4.457 8.029 1.00 94.56 292 GLN A C 1
ATOM 2233 O O . GLN A 1 292 ? -18.299 -3.867 9.103 1.00 94.56 292 GLN A O 1
ATOM 2238 N N . TRP A 1 293 ? -17.065 -4.315 7.273 1.00 97.38 293 TRP A N 1
ATOM 2239 C CA . TRP A 1 293 ? -15.972 -3.405 7.577 1.00 97.38 293 TRP A CA 1
ATOM 2240 C C . TRP A 1 293 ? -16.308 -1.995 7.110 1.00 97.38 293 TRP A C 1
ATOM 2242 O O . TRP A 1 293 ? -16.949 -1.793 6.079 1.00 97.38 293 TRP A O 1
ATOM 2252 N N . VAL A 1 294 ? -15.813 -1.000 7.837 1.00 97.62 294 VAL A N 1
ATOM 2253 C CA . VAL A 1 294 ? -15.757 0.378 7.354 1.00 97.62 294 VAL A CA 1
ATOM 2254 C C . VAL A 1 294 ? -14.442 0.552 6.606 1.00 97.62 294 VAL A C 1
ATOM 2256 O O . VAL A 1 294 ? -13.369 0.313 7.156 1.00 97.62 294 VAL A O 1
ATOM 2259 N N . ARG A 1 295 ? -14.521 0.984 5.350 1.00 97.38 295 ARG A N 1
ATOM 2260 C CA . ARG A 1 295 ? -13.372 1.336 4.516 1.00 97.38 295 ARG A CA 1
ATOM 2261 C C . ARG A 1 295 ? -13.281 2.852 4.409 1.00 97.38 295 ARG A C 1
ATOM 2263 O O . ARG A 1 295 ? -14.235 3.496 3.975 1.00 97.38 295 ARG A O 1
ATOM 2270 N N . ILE A 1 296 ? -12.125 3.401 4.762 1.00 96.38 296 ILE A N 1
ATOM 2271 C CA . ILE A 1 296 ? -11.824 4.827 4.650 1.00 96.38 296 ILE A CA 1
ATOM 2272 C C . ILE A 1 296 ? -10.643 5.000 3.708 1.00 96.38 296 ILE A C 1
ATOM 2274 O O . ILE A 1 296 ? -9.530 4.584 4.027 1.00 96.38 296 ILE A O 1
ATOM 2278 N N . LYS A 1 297 ? -10.894 5.610 2.550 1.00 92.62 297 LYS A N 1
ATOM 2279 C CA . LYS A 1 297 ? -9.869 5.967 1.568 1.00 92.62 297 LYS A CA 1
ATOM 2280 C C . LYS A 1 297 ? -9.549 7.458 1.687 1.00 92.62 297 LYS A C 1
ATOM 2282 O O . LYS A 1 297 ? -10.451 8.292 1.698 1.00 92.62 297 LYS A O 1
ATOM 2287 N N . GLY A 1 298 ? -8.262 7.785 1.752 1.00 88.06 298 GLY A N 1
ATOM 2288 C CA . GLY A 1 298 ? -7.765 9.149 1.929 1.00 88.06 298 GLY A CA 1
ATOM 2289 C C . GLY A 1 298 ? -7.276 9.442 3.348 1.00 88.06 298 GLY A C 1
ATOM 2290 O O . GLY A 1 298 ? -7.358 8.616 4.258 1.00 88.06 298 GLY A O 1
ATOM 2291 N N . LEU A 1 299 ? -6.706 10.635 3.530 1.00 85.38 299 LEU A N 1
ATOM 2292 C CA . LEU A 1 299 ? -6.166 11.061 4.819 1.00 85.38 299 LEU A CA 1
ATOM 2293 C C . LEU A 1 299 ? -7.297 11.525 5.737 1.00 85.38 299 LEU A C 1
ATOM 2295 O O . LEU A 1 299 ? -7.875 12.594 5.557 1.00 85.38 299 LEU A O 1
ATOM 2299 N N . ILE A 1 300 ? -7.577 10.724 6.759 1.00 87.38 300 ILE A N 1
ATOM 2300 C CA . ILE A 1 300 ? -8.523 11.079 7.812 1.00 87.38 300 ILE A CA 1
ATOM 2301 C C . ILE A 1 300 ? -7.871 11.999 8.852 1.00 87.38 300 ILE A C 1
ATOM 2303 O O . ILE A 1 300 ? -6.719 11.808 9.254 1.00 87.38 300 ILE A O 1
ATOM 2307 N N . LYS A 1 301 ? -8.614 13.004 9.329 1.00 85.50 301 LYS A N 1
ATOM 2308 C CA . LYS A 1 301 ? -8.166 13.861 10.435 1.00 85.50 301 LYS A CA 1
ATOM 2309 C C . LYS A 1 301 ? -8.152 13.073 11.743 1.00 85.50 301 LYS A C 1
ATOM 2311 O O . LYS A 1 301 ? -8.959 12.172 11.953 1.00 85.50 301 LYS A O 1
ATOM 2316 N N . LYS A 1 302 ? -7.307 13.494 12.689 1.00 83.81 302 LYS A N 1
ATOM 2317 C CA . LYS A 1 302 ? -7.238 12.904 14.038 1.00 83.81 302 LYS A CA 1
ATOM 2318 C C . LYS A 1 302 ? -8.612 12.823 14.727 1.00 83.81 302 LYS A C 1
ATOM 2320 O O . LYS A 1 302 ? -8.933 11.795 15.315 1.00 83.81 302 LYS A O 1
ATOM 2325 N N . SER A 1 303 ? -9.396 13.905 14.681 1.00 85.94 303 SER A N 1
ATOM 2326 C CA . SER A 1 303 ? -10.740 13.964 15.280 1.00 85.94 303 SER A CA 1
ATOM 2327 C C . SER A 1 303 ? -11.679 12.934 14.669 1.00 85.94 303 SER A C 1
ATOM 2329 O O . SER A 1 303 ? -12.450 12.296 15.375 1.00 85.94 303 SER A O 1
ATOM 2331 N N . ASP A 1 304 ? -11.580 12.755 13.358 1.00 92.12 304 ASP A N 1
ATOM 2332 C CA . ASP A 1 304 ? -12.504 11.934 12.595 1.00 92.12 304 ASP A CA 1
ATOM 2333 C C . ASP A 1 304 ? -12.172 10.455 12.792 1.00 92.12 304 ASP A C 1
ATOM 2335 O O . ASP A 1 304 ? -13.081 9.661 13.004 1.00 92.12 304 ASP A O 1
ATOM 2339 N N . LEU A 1 305 ? -10.883 10.097 12.858 1.00 93.19 305 LEU A N 1
ATOM 2340 C CA . LEU A 1 305 ? -10.455 8.743 13.218 1.00 93.19 305 LEU A CA 1
ATOM 2341 C C . LEU A 1 305 ? -10.924 8.360 14.628 1.00 93.19 305 LEU A C 1
ATOM 2343 O O . LEU A 1 305 ? -11.431 7.259 14.832 1.00 93.19 305 LEU A O 1
ATOM 2347 N N . LEU A 1 306 ? -10.810 9.279 15.594 1.00 93.19 306 LEU A N 1
ATOM 2348 C CA . LEU A 1 306 ? -11.334 9.066 16.945 1.00 93.19 306 LEU A CA 1
ATOM 2349 C C . LEU A 1 306 ? -12.861 8.905 16.945 1.00 93.19 306 LEU A C 1
ATOM 2351 O O . LEU A 1 306 ? -13.392 8.057 17.659 1.00 93.19 306 LEU A O 1
ATOM 2355 N N . ASN A 1 307 ? -13.574 9.703 16.150 1.00 93.62 307 ASN A N 1
ATOM 2356 C CA . ASN A 1 307 ? -15.026 9.606 16.034 1.00 93.62 307 ASN A CA 1
ATOM 2357 C C . ASN A 1 307 ? -15.456 8.279 15.394 1.00 93.62 307 ASN A C 1
ATOM 2359 O O . ASN A 1 307 ? -16.409 7.665 15.866 1.00 93.62 307 ASN A O 1
ATOM 2363 N N . GLU A 1 308 ? -14.760 7.812 14.356 1.00 94.81 308 GLU A N 1
ATOM 2364 C CA . GLU A 1 308 ? -15.011 6.497 13.757 1.00 94.81 308 GLU A CA 1
ATOM 2365 C C . GLU A 1 308 ? -14.718 5.360 14.740 1.00 94.81 308 GLU A C 1
ATOM 2367 O O . GLU A 1 308 ? -15.521 4.435 14.840 1.00 94.81 308 GLU A O 1
ATOM 2372 N N . TYR A 1 309 ? -13.652 5.467 15.540 1.00 94.62 309 TYR A N 1
ATOM 2373 C CA . TYR A 1 309 ? -13.393 4.531 16.635 1.00 94.62 309 TYR A CA 1
ATOM 2374 C C . TYR A 1 309 ? -14.545 4.490 17.652 1.00 94.62 309 TYR A C 1
ATOM 2376 O O . TYR A 1 309 ? -15.095 3.424 17.919 1.00 94.62 309 TYR A O 1
ATOM 2384 N N . ARG A 1 310 ? -14.996 5.647 18.148 1.00 93.62 310 ARG A N 1
ATOM 2385 C CA . ARG A 1 310 ? -16.105 5.729 19.118 1.00 93.62 310 ARG A CA 1
ATOM 2386 C C . ARG A 1 310 ? -17.426 5.178 18.575 1.00 93.62 310 ARG A C 1
ATOM 2388 O O . ARG A 1 310 ? -18.254 4.690 19.339 1.00 93.62 310 ARG A O 1
ATOM 2395 N N . LYS A 1 311 ? -17.655 5.228 17.257 1.00 92.69 311 LYS A N 1
ATOM 2396 C CA . LYS A 1 311 ? -18.823 4.581 16.627 1.00 92.69 311 LYS A CA 1
ATOM 2397 C C . LYS A 1 311 ? -18.771 3.053 16.724 1.00 92.69 311 LYS A C 1
ATOM 2399 O O . LYS A 1 311 ? -19.828 2.434 16.639 1.00 92.69 311 LYS A O 1
ATOM 2404 N N . MET A 1 312 ? -17.585 2.457 16.864 1.00 92.06 312 MET A N 1
ATOM 2405 C CA . MET A 1 312 ? -17.418 1.012 17.045 1.00 92.06 312 MET A CA 1
ATOM 2406 C C . MET A 1 312 ? -17.646 0.571 18.490 1.00 92.06 312 MET A C 1
ATOM 2408 O O . MET A 1 312 ? -18.146 -0.525 18.692 1.00 92.06 312 MET A O 1
ATOM 2412 N N . GLU A 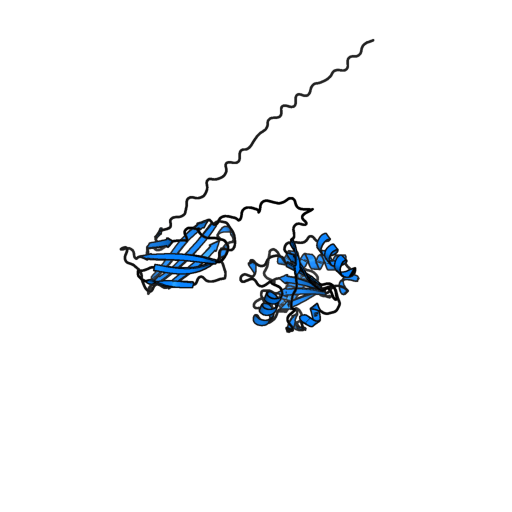1 313 ? -17.308 1.406 19.477 1.00 82.56 313 GLU A N 1
ATOM 2413 C CA . GLU A 1 313 ? -17.530 1.092 20.900 1.00 82.56 313 GLU A CA 1
ATOM 2414 C C . GLU A 1 313 ? -19.013 1.076 21.288 1.00 82.56 313 GLU A C 1
ATOM 2416 O O . GLU A 1 313 ? -19.410 0.356 22.195 1.00 82.56 313 GLU A O 1
ATOM 2421 N N . ASN A 1 314 ? -19.835 1.874 20.604 1.00 72.25 314 ASN A N 1
ATOM 2422 C CA . ASN A 1 314 ? -21.259 2.036 20.910 1.00 72.25 314 ASN A CA 1
ATOM 2423 C C . ASN A 1 314 ? -22.172 1.020 20.184 1.00 72.25 314 ASN A C 1
ATOM 2425 O O . ASN A 1 314 ? -23.358 1.303 19.999 1.00 72.25 314 ASN A O 1
ATOM 2429 N N . ARG A 1 315 ? -21.632 -0.109 19.711 1.00 63.97 315 ARG A N 1
ATOM 2430 C CA . ARG A 1 315 ? -22.355 -1.168 18.984 1.00 63.97 315 ARG A CA 1
ATOM 2431 C C . ARG A 1 315 ? -22.268 -2.488 19.731 1.00 63.97 315 ARG A C 1
ATOM 2433 O O . ARG A 1 315 ? -23.298 -3.194 19.729 1.00 63.97 315 ARG A O 1
#

Secondary structure (DSSP, 8-state):
---------------------PPPPPPPPPPSEEE-TTSS-EEEEE--TT---SEEEEEEEEEE-TTS-B--S-EEEEEEEEGGGTEE-SSPPEEEEEETTEEEEEEEEE-SSEEEEEEEEEEETTEEEEEEEEEEEPPPPPPPPPP-S---SSEEEEE-------EEEETTS-EEEHHHHHTSSS-EEEEEE-TT--SHHHHHHHHHHHHHHHHGGGGGGSEEEEEES-TTT--HHHHHHHHHTTT--SSEEEEE--HHHHHHHHHHTT---SSGGGPPPEEEEE-TT-SSEEEEES---HHHHHHHHHHHHT-

Nearest PDB structures (foldseek):
  4hde-assembly1_A  TM=8.148E-01  e=1.235E-11  Bacillus anthracis
  4wbr-assembly1_D  TM=8.315E-01  e=1.785E-10  Bradyrhizobium diazoefficiens USDA 110
  3me8-assembly1_A  TM=8.197E-01  e=4.266E-10  Aquifex aeolicus
  3me8-assembly2_B  TM=8.030E-01  e=9.075E-10  Aquifex aeolicus
  3me7-assembly2_B  TM=8.001E-01  e=1.719E-09  Aquifex aeolicus

pLDDT: mean 83.73, std 18.43, range [34.09, 98.56]

InterPro domains:
  IPR003782 Copper chaperone SCO1/SenC [PF02630] (167-279)
  IPR003782 Copper chaperone SCO1/SenC [PTHR12151] (153-275)
  IPR003782 Copper chaperone SCO1/SenC [cd02968] (163-284)
  IPR013766 Thioredoxin domain [PS51352] (157-311)
  IPR032693 YtkA-like domain [PF13115] (41-120)
  IPR036249 Thioredoxin-like superfamily [SSF52833] (162-312)

Radius of gyration: 27.92 Å; Cα contacts (8 Å, |Δi|>4): 569; chains: 1; bounding box: 54×96×74 Å